Protein AF-0000000079770041 (afdb_homodimer)

InterPro domains:
  IPR002068 Alpha crystallin/Hsp20 domain [PF00011] (37-115)
  IPR002068 Alpha crystallin/Hsp20 domain [PS01031] (20-118)
  IPR008978 HSP20-like chaperone [G3DSA:2.60.40.790] (1-118)
  IPR008978 HSP20-like chaperone [SSF49764] (33-115)

Structure (mmCIF, N/CA/C/O backbone):
data_AF-0000000079770041-model_v1
#
loop_
_entity.id
_entity.type
_entity.pdbx_description
1 polymer 'SHSP domain-containing protein'
#
loop_
_atom_site.group_PDB
_atom_site.id
_atom_site.type_symbol
_atom_site.label_atom_id
_atom_site.label_alt_id
_atom_site.label_comp_id
_atom_site.label_asym_id
_atom_site.label_entity_id
_atom_site.label_seq_id
_atom_site.pdbx_PDB_ins_code
_atom_site.Cartn_x
_atom_site.Cartn_y
_atom_site.Cartn_z
_atom_site.occupancy
_atom_site.B_iso_or_equiv
_atom_site.auth_seq_id
_atom_site.auth_comp_id
_atom_site.auth_asym_id
_atom_site.auth_atom_id
_atom_site.pdbx_PDB_model_num
ATOM 1 N N . MET A 1 1 ? 52.125 32.688 11.477 1 32.31 1 MET A N 1
ATOM 2 C CA . MET A 1 1 ? 50.75 32.781 11 1 32.31 1 MET A CA 1
ATOM 3 C C . MET A 1 1 ? 49.875 31.734 11.641 1 32.31 1 MET A C 1
ATOM 5 O O . MET A 1 1 ? 50.188 30.531 11.586 1 32.31 1 MET A O 1
ATOM 9 N N . SER A 1 2 ? 49.156 32.031 12.766 1 38.75 2 SER A N 1
ATOM 10 C CA . SER A 1 2 ? 48.469 31.219 13.766 1 38.75 2 SER A CA 1
ATOM 11 C C . SER A 1 2 ? 47.281 30.484 13.156 1 38.75 2 SER A C 1
ATOM 13 O O . SER A 1 2 ? 46.5 31.062 12.391 1 38.75 2 SER A O 1
ATOM 15 N N . PRO A 1 3 ? 47.375 29.094 13.109 1 37.59 3 PRO A N 1
ATOM 16 C CA . PRO A 1 3 ? 46.344 28.297 12.461 1 37.59 3 PRO A CA 1
ATOM 17 C C . PRO A 1 3 ? 44.938 28.625 12.961 1 37.59 3 PRO A C 1
ATOM 19 O O . PRO A 1 3 ? 44.75 28.953 14.133 1 37.59 3 PRO A O 1
ATOM 22 N N . GLU A 1 4 ? 44.125 29.328 12.156 1 33.38 4 GLU A N 1
ATOM 23 C CA . GLU A 1 4 ? 42.75 29.688 12.461 1 33.38 4 GLU A CA 1
ATOM 24 C C . GLU A 1 4 ? 41.969 28.469 12.992 1 33.38 4 GLU A C 1
ATOM 26 O O . GLU A 1 4 ? 42.094 27.375 12.445 1 33.38 4 GLU A O 1
ATOM 31 N N . LYS A 1 5 ? 41.812 28.5 14.266 1 33.5 5 LYS A N 1
ATOM 32 C CA . LYS A 1 5 ? 41.062 27.547 15.062 1 33.5 5 LYS A CA 1
ATOM 33 C C . LYS A 1 5 ? 39.719 27.203 14.391 1 33.5 5 LYS A C 1
ATOM 35 O O . LYS A 1 5 ? 38.906 28.094 14.133 1 33.5 5 LYS A O 1
ATOM 40 N N . GLY A 1 6 ? 39.625 26.141 13.609 1 33.59 6 GLY A N 1
ATOM 41 C CA . GLY A 1 6 ? 38.438 25.641 12.984 1 33.59 6 GLY A CA 1
ATOM 42 C C . GLY A 1 6 ? 37.219 25.625 13.914 1 33.59 6 GLY A C 1
ATOM 43 O O . GLY A 1 6 ? 37.344 25.266 15.086 1 33.59 6 GLY A O 1
ATOM 44 N N . LEU A 1 7 ? 36.312 26.5 13.797 1 30.62 7 LEU A N 1
ATOM 45 C CA . LEU A 1 7 ? 35.094 26.625 14.602 1 30.62 7 LEU A CA 1
ATOM 46 C C . LEU A 1 7 ? 34.406 25.281 14.734 1 30.62 7 LEU A C 1
ATOM 48 O O . LEU A 1 7 ? 33.969 24.703 13.734 1 30.62 7 LEU A O 1
ATOM 52 N N . ALA A 1 8 ? 34.656 24.531 15.82 1 32.5 8 ALA A N 1
ATOM 53 C CA . ALA A 1 8 ? 33.938 23.312 16.188 1 32.5 8 ALA A CA 1
ATOM 54 C C . ALA A 1 8 ? 32.438 23.562 16.25 1 32.5 8 ALA A C 1
ATOM 56 O O . ALA A 1 8 ? 31.969 24.453 16.953 1 32.5 8 ALA A O 1
ATOM 57 N N . ILE A 1 9 ? 31.719 23.453 15.125 1 31.66 9 ILE A N 1
ATOM 58 C CA . ILE A 1 9 ? 30.25 23.5 15.172 1 31.66 9 ILE A CA 1
ATOM 59 C C . ILE A 1 9 ? 29.75 22.656 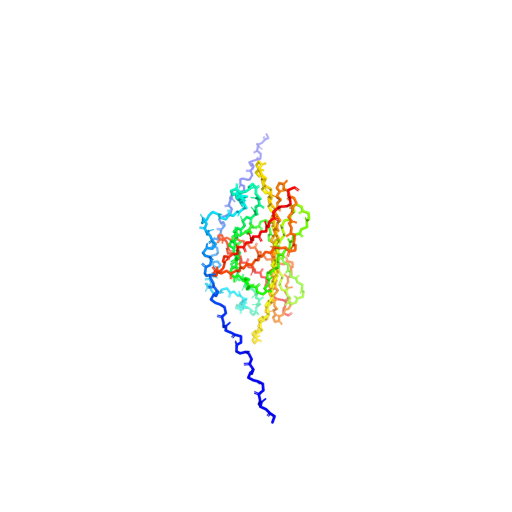16.344 1 31.66 9 ILE A C 1
ATOM 61 O O . ILE A 1 9 ? 30.109 21.5 16.484 1 31.66 9 ILE A O 1
ATOM 65 N N . GLN A 1 10 ? 29.594 23.188 17.438 1 34.31 10 GLN A N 1
ATOM 66 C CA . GLN A 1 10 ? 28.984 22.516 18.594 1 34.31 10 GLN A CA 1
ATOM 67 C C . GLN A 1 10 ? 27.672 21.844 18.219 1 34.31 10 GLN A C 1
ATOM 69 O O . GLN A 1 10 ? 26.875 22.406 17.469 1 34.31 10 GLN A O 1
ATOM 74 N N . PRO A 1 11 ? 27.547 20.594 18.312 1 30.83 11 PRO A N 1
ATOM 75 C CA . PRO A 1 11 ? 26.312 19.859 18.016 1 30.83 11 PRO A CA 1
ATOM 76 C C . PRO A 1 11 ? 25.094 20.453 18.703 1 30.83 11 PRO A C 1
ATOM 78 O O . PRO A 1 11 ? 25.125 20.703 19.922 1 30.83 11 PRO A O 1
ATOM 81 N N . SER A 1 12 ? 24.422 21.453 18.141 1 34.06 12 SER A N 1
ATOM 82 C CA . SER A 1 12 ? 23.219 22.031 18.734 1 34.06 12 SER A CA 1
ATOM 83 C C . SER A 1 12 ? 22.328 20.953 19.344 1 34.06 12 SER A C 1
ATOM 85 O O . SER A 1 12 ? 22.234 19.844 18.812 1 34.06 12 SER A O 1
ATOM 87 N N . GLU A 1 13 ? 22.125 21.016 20.609 1 31.55 13 GLU A N 1
ATOM 88 C CA . GLU A 1 13 ? 21.188 20.234 21.422 1 31.55 13 GLU A CA 1
ATOM 89 C C . GLU A 1 13 ? 19.844 20.078 20.703 1 31.55 13 GLU A C 1
ATOM 91 O O . GLU A 1 13 ? 19.156 21.062 20.438 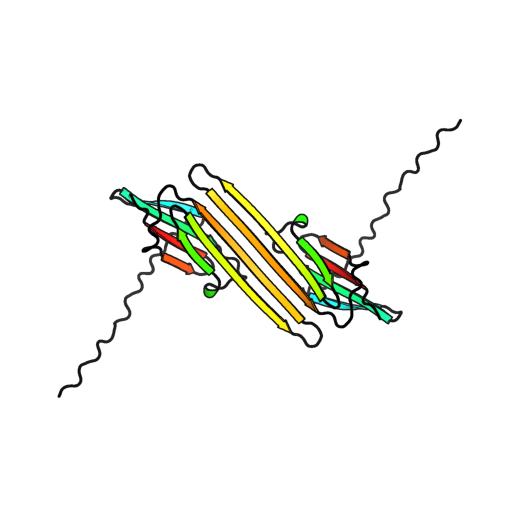1 31.55 13 GLU A O 1
ATOM 96 N N . VAL A 1 14 ? 19.75 19.25 19.734 1 33.16 14 VAL A N 1
ATOM 97 C CA . VAL A 1 14 ? 18.516 18.797 19.094 1 33.16 14 VAL A CA 1
ATOM 98 C C . VAL A 1 14 ? 17.391 18.766 20.125 1 33.16 14 VAL A C 1
ATOM 100 O O . VAL A 1 14 ? 17.391 17.938 21.047 1 33.16 14 VAL A O 1
ATOM 103 N N . GLN A 1 15 ? 16.859 19.828 20.75 1 31.17 15 GLN A N 1
ATOM 104 C CA . GLN A 1 15 ? 15.633 19.891 21.547 1 31.17 15 GLN A CA 1
ATOM 105 C C . GLN A 1 15 ? 14.617 18.859 21.078 1 31.17 15 GLN A C 1
ATOM 107 O O . GLN A 1 15 ? 14.266 18.812 19.891 1 31.17 15 GLN A O 1
ATOM 112 N N . GLU A 1 16 ? 14.57 17.766 21.641 1 31.42 16 GLU A N 1
ATOM 113 C CA . GLU A 1 16 ? 13.625 16.656 21.594 1 31.42 16 GLU A CA 1
ATOM 114 C C . GLU A 1 16 ? 12.188 17.156 21.562 1 31.42 16 GLU A C 1
ATOM 116 O O . GLU A 1 16 ? 11.602 17.438 22.609 1 31.42 16 GLU A O 1
ATOM 121 N N . ARG A 1 17 ? 11.891 18.297 20.891 1 33.94 17 ARG A N 1
ATOM 122 C CA . ARG A 1 17 ? 10.484 18.688 20.828 1 33.94 17 ARG A CA 1
ATOM 123 C C . ARG A 1 17 ? 9.594 17.469 20.641 1 33.94 17 ARG A C 1
ATOM 125 O O . ARG A 1 17 ? 9.75 16.719 19.672 1 33.94 17 ARG A O 1
ATOM 132 N N . GLN A 1 18 ? 9.211 16.781 21.656 1 31.5 18 GLN A N 1
ATOM 133 C CA . GLN A 1 18 ? 8.172 15.773 21.797 1 31.5 18 GLN A CA 1
ATOM 134 C C . GLN A 1 18 ? 6.918 16.156 21 1 31.5 18 GLN A C 1
ATOM 136 O O . GLN A 1 18 ? 6.227 17.109 21.359 1 31.5 18 GLN A O 1
ATOM 141 N N . LEU A 1 19 ? 7.031 16.469 19.703 1 37.25 19 LEU A N 1
ATOM 142 C CA . LEU A 1 19 ? 5.816 16.625 18.906 1 37.25 19 LEU A CA 1
ATOM 143 C C . LEU A 1 19 ? 4.684 15.773 19.453 1 37.25 19 LEU A C 1
ATOM 145 O O . LEU A 1 19 ? 4.891 14.609 19.812 1 37.25 19 LEU A O 1
ATOM 149 N N . ALA A 1 20 ? 3.789 16.344 20.219 1 32.56 20 ALA A N 1
ATOM 150 C CA . ALA A 1 20 ? 2.635 15.766 20.906 1 32.56 20 ALA A CA 1
ATOM 151 C C . ALA A 1 20 ? 1.959 14.711 20.031 1 32.56 20 ALA A C 1
ATOM 153 O O . ALA A 1 20 ? 1.478 15.016 18.938 1 32.56 20 ALA A O 1
ATOM 154 N N . VAL A 1 21 ? 2.41 13.57 19.906 1 36.84 21 VAL A N 1
ATOM 155 C CA . VAL A 1 21 ? 1.751 12.375 19.391 1 36.84 21 VAL A CA 1
ATOM 156 C C . VAL A 1 21 ? 0.371 12.227 20.016 1 36.84 21 VAL A C 1
ATOM 158 O O . VAL A 1 21 ? 0.259 11.977 21.219 1 36.84 21 VAL A O 1
ATOM 161 N N . LYS A 1 22 ? -0.533 13.133 19.922 1 43.84 22 LYS A N 1
ATOM 162 C CA . LYS A 1 22 ? -1.816 12.914 20.594 1 43.84 22 LYS A CA 1
ATOM 163 C C . LYS A 1 22 ? -2.412 11.562 20.203 1 43.84 22 LYS A C 1
ATOM 165 O O . LYS A 1 22 ? -3.457 11.164 20.719 1 43.84 22 LYS A O 1
ATOM 170 N N . ASN A 1 23 ? -1.803 10.586 19.828 1 44.06 23 ASN A N 1
ATOM 171 C CA . ASN A 1 23 ? -2.199 9.219 19.516 1 44.06 23 ASN A CA 1
ATOM 172 C C . ASN A 1 23 ? -3.154 9.172 18.312 1 44.06 23 ASN A C 1
ATOM 174 O O . ASN A 1 23 ? -3.598 8.094 17.922 1 44.06 23 ASN A O 1
ATOM 178 N N . LYS A 1 24 ? -4.137 10.266 18.094 1 54.22 24 LYS A N 1
ATOM 179 C CA . LYS A 1 24 ? -5.176 10.086 17.078 1 54.22 24 LYS A CA 1
ATOM 180 C C . LYS A 1 24 ? -4.652 10.438 15.688 1 54.22 24 LYS A C 1
ATOM 182 O O . LYS A 1 24 ? -4.301 11.586 15.422 1 54.22 24 LYS A O 1
ATOM 187 N N . GLU A 1 25 ? -4.305 9.438 14.867 1 72.38 25 GLU A N 1
ATOM 188 C CA . GLU A 1 25 ? -3.971 9.711 13.469 1 72.38 25 GLU A CA 1
ATOM 189 C C . GLU A 1 25 ? -4.918 10.75 12.875 1 72.38 25 GLU A C 1
ATOM 191 O O . GLU A 1 25 ? -6.113 10.758 13.18 1 72.38 25 GLU A O 1
ATOM 196 N N . GLY A 1 26 ? -4.316 11.797 12.344 1 82 26 GLY A N 1
ATOM 197 C CA . GLY A 1 26 ? -5.168 12.766 11.664 1 82 26 GLY A CA 1
ATOM 198 C C . GLY A 1 26 ? -4.59 14.164 11.656 1 82 26 GLY A C 1
ATOM 199 O O . GLY A 1 26 ? -3.455 14.375 12.094 1 82 26 GLY A O 1
ATOM 200 N N . LEU A 1 27 ? -5.27 15.148 11.055 1 88.81 27 LEU A N 1
ATOM 201 C CA . LEU A 1 27 ? -4.891 16.547 10.883 1 88.81 27 LEU A CA 1
ATOM 202 C C . LEU A 1 27 ? -5.508 17.406 11.984 1 88.81 27 LEU A C 1
ATOM 204 O O . LEU A 1 27 ? -6.711 17.328 12.234 1 88.81 27 LEU A O 1
ATOM 208 N N . GLU A 1 28 ? -4.66 18.141 12.633 1 89.75 28 GLU A N 1
ATOM 209 C CA . GLU A 1 28 ? -5.113 19.078 13.648 1 89.75 28 GLU A CA 1
ATOM 210 C C . GLU A 1 28 ? -4.629 20.5 13.344 1 89.75 28 GLU A C 1
ATOM 212 O O . GLU A 1 28 ? -3.502 20.688 12.875 1 89.75 28 GLU A O 1
ATOM 217 N N . ILE A 1 29 ? -5.551 21.375 13.609 1 91.12 29 ILE A N 1
ATOM 218 C CA . ILE A 1 29 ? -5.145 22.781 13.523 1 91.12 29 ILE A CA 1
ATOM 219 C C . ILE A 1 29 ? -4.836 23.312 14.922 1 91.12 29 ILE A C 1
ATOM 221 O O . ILE A 1 29 ? -5.703 23.312 15.797 1 91.12 29 ILE A O 1
ATOM 225 N N . VAL A 1 30 ? -3.627 23.75 15.094 1 93.62 30 VAL A N 1
ATOM 226 C CA . VAL A 1 30 ? -3.191 24.266 16.391 1 93.62 30 VAL A CA 1
ATOM 227 C C . VAL A 1 30 ? -3.096 25.781 16.344 1 93.62 30 VAL A C 1
ATOM 229 O O . VAL A 1 30 ? -2.441 26.344 15.453 1 93.62 30 VAL A O 1
ATOM 232 N N . THR A 1 31 ? -3.746 26.438 17.219 1 93.19 31 THR A N 1
ATOM 233 C CA . THR A 1 31 ? -3.719 27.891 17.297 1 93.19 31 THR A CA 1
ATOM 234 C C . THR A 1 31 ? -2.844 28.344 18.453 1 93.19 31 THR A C 1
ATOM 236 O O . THR A 1 31 ? -3.033 27.922 19.594 1 93.19 31 THR A O 1
ATOM 239 N N . ALA A 1 32 ? -1.92 29.25 18.141 1 93.06 32 ALA A N 1
ATOM 240 C CA . ALA A 1 32 ? -1.032 29.797 19.156 1 93.06 32 ALA A CA 1
ATOM 241 C C . ALA A 1 32 ? -1.694 30.953 19.906 1 93.06 32 ALA A C 1
ATOM 243 O O . ALA A 1 32 ? -2.766 31.406 19.516 1 93.06 32 ALA A O 1
ATOM 244 N N . GLU A 1 33 ? -1.017 31.391 20.938 1 93.19 33 GLU A N 1
ATOM 245 C CA . GLU A 1 33 ? -1.522 32.5 21.766 1 93.19 33 GLU A CA 1
ATOM 246 C C . GLU A 1 33 ? -1.657 33.781 20.953 1 93.19 33 GLU A C 1
ATOM 248 O O . GLU A 1 33 ? -2.582 34.562 21.172 1 93.19 33 GLU A O 1
ATOM 253 N N . ASP A 1 34 ? -0.771 33.938 20.031 1 93.19 34 ASP A N 1
ATOM 254 C CA . ASP A 1 34 ? -0.772 35.188 19.234 1 93.19 34 ASP A CA 1
ATOM 255 C C . ASP A 1 34 ? -1.777 35.094 18.094 1 93.19 34 ASP A C 1
ATOM 257 O O . ASP A 1 34 ? -1.856 36 17.266 1 93.19 34 ASP A O 1
ATOM 261 N N . GLY A 1 35 ? -2.508 34.031 17.969 1 91.81 35 GLY A N 1
ATOM 262 C CA . GLY A 1 35 ? -3.525 33.844 16.938 1 91.81 35 GLY A CA 1
ATOM 263 C C . GLY A 1 35 ? -3.018 33.125 15.711 1 91.81 35 GLY A C 1
ATOM 264 O O . GLY A 1 35 ? -3.799 32.781 14.82 1 91.81 35 GLY A O 1
ATOM 265 N N . SER A 1 36 ? -1.691 32.938 15.727 1 93.44 36 SER A N 1
ATOM 266 C CA . SER A 1 36 ? -1.153 32.219 14.578 1 93.44 36 SER A CA 1
ATOM 267 C C . SER A 1 36 ? -1.564 30.75 14.609 1 93.44 36 SER A C 1
ATOM 269 O O . SER A 1 36 ? -1.755 30.172 15.68 1 93.44 36 SER A O 1
ATOM 271 N N . LYS A 1 37 ? -1.818 30.203 13.305 1 94.62 37 LYS A N 1
ATOM 272 C CA . LYS A 1 37 ? -2.268 28.828 13.203 1 94.62 37 LYS A CA 1
ATOM 273 C C . LYS A 1 37 ? -1.225 27.953 12.508 1 94.62 37 LYS A C 1
ATOM 275 O O . LYS A 1 37 ? -0.499 28.438 11.633 1 94.62 37 LYS A O 1
ATOM 280 N N . LYS A 1 38 ? -1.127 26.719 12.953 1 95.56 38 LYS A N 1
ATOM 281 C CA . LYS A 1 38 ? -0.291 25.734 12.273 1 95.56 38 LYS A CA 1
ATOM 282 C C . LYS A 1 38 ? -1.015 24.391 12.148 1 95.56 38 LYS A C 1
ATOM 284 O O . LYS A 1 38 ? -1.946 24.109 12.906 1 95.56 38 LYS A O 1
ATOM 289 N N . ILE A 1 39 ? -0.635 23.672 11.141 1 93.44 39 ILE A N 1
ATOM 290 C CA . ILE A 1 39 ? -1.165 22.312 11.047 1 93.44 39 ILE A CA 1
ATOM 291 C C . ILE A 1 39 ? -0.249 21.344 11.797 1 93.44 39 ILE A C 1
ATOM 293 O O . ILE A 1 39 ? 0.968 21.531 11.836 1 93.44 39 ILE A O 1
ATOM 297 N N . HIS A 1 40 ? -0.868 20.422 12.414 1 93.38 40 HIS A N 1
ATOM 298 C CA . HIS A 1 40 ? -0.203 19.266 12.992 1 93.38 40 HIS A CA 1
ATOM 299 C C . HIS A 1 40 ? -0.816 17.953 12.484 1 93.38 40 HIS A C 1
ATOM 301 O O . HIS A 1 40 ? -1.942 17.609 12.844 1 93.38 40 HIS A O 1
ATOM 307 N N . LEU A 1 41 ? -0.036 17.281 11.672 1 92.75 41 LEU A N 1
ATOM 308 C CA . LEU A 1 41 ? -0.501 16.031 11.07 1 92.75 41 LEU A CA 1
ATOM 309 C C . LEU A 1 41 ? 0.3 14.844 11.594 1 92.75 41 LEU A C 1
ATOM 311 O O . LEU A 1 41 ? 1.533 14.859 11.555 1 92.75 41 LEU A O 1
ATOM 315 N N . GLU A 1 42 ? -0.403 13.914 12.109 1 92.75 42 GLU A N 1
ATOM 316 C CA . GLU A 1 42 ? 0.21 12.648 12.508 1 92.75 42 GLU A CA 1
ATOM 317 C C . GLU A 1 42 ? -0.34 11.484 11.68 1 92.75 42 GLU A C 1
ATOM 319 O O . GLU A 1 42 ? -1.557 11.328 11.562 1 92.75 42 GLU A O 1
ATOM 324 N N . LEU A 1 43 ? 0.638 10.734 11.133 1 92.69 43 LEU A N 1
ATOM 325 C CA . LEU A 1 43 ? 0.254 9.602 10.297 1 92.69 43 LEU A CA 1
ATOM 326 C C . LEU A 1 43 ? 1.165 8.406 10.555 1 92.69 43 LEU A C 1
ATOM 328 O O . LEU A 1 43 ? 2.391 8.531 10.516 1 92.69 43 LEU A O 1
ATOM 332 N N . LYS A 1 44 ? 0.546 7.328 10.859 1 92.75 44 LYS A N 1
ATOM 333 C CA . LYS A 1 44 ? 1.333 6.098 10.898 1 92.75 44 LYS A CA 1
ATOM 334 C C . LYS A 1 44 ? 1.716 5.645 9.492 1 92.75 44 LYS A C 1
ATOM 336 O O . LYS A 1 44 ? 0.86 5.551 8.609 1 92.75 44 LYS A O 1
ATOM 341 N N . VAL A 1 45 ? 2.99 5.391 9.336 1 94.06 45 VAL A N 1
ATOM 342 C CA . VAL A 1 45 ? 3.486 4.93 8.039 1 94.06 45 VAL A CA 1
ATOM 343 C C . VAL A 1 45 ? 3.613 3.41 8.047 1 94.06 45 VAL A C 1
ATOM 345 O O . VAL A 1 45 ? 4.176 2.83 8.977 1 94.06 45 VAL A O 1
ATOM 348 N N . ASP A 1 46 ? 3.025 2.869 6.984 1 92.25 46 ASP A N 1
ATOM 349 C CA . ASP A 1 46 ? 3.111 1.419 6.84 1 92.25 46 ASP A CA 1
ATOM 350 C C . ASP A 1 46 ? 4.562 0.949 6.863 1 92.25 46 ASP A C 1
ATOM 352 O O . ASP A 1 46 ? 5.434 1.576 6.254 1 92.25 46 ASP A O 1
ATOM 356 N N . PRO A 1 47 ? 4.758 -0.209 7.504 1 93.19 47 PRO A N 1
ATOM 357 C CA . PRO A 1 47 ? 6.129 -0.696 7.68 1 93.19 47 PRO A CA 1
ATOM 358 C C . PRO A 1 47 ? 6.797 -1.06 6.355 1 93.19 47 PRO A C 1
ATOM 360 O O . PRO A 1 47 ? 8.016 -1.237 6.305 1 93.19 47 PRO A O 1
ATOM 363 N N . HIS A 1 48 ? 6.043 -1.121 5.391 1 93.06 48 HIS A N 1
ATOM 364 C CA . HIS A 1 48 ? 6.629 -1.433 4.09 1 93.06 48 HIS A CA 1
ATOM 365 C C . HIS A 1 48 ? 7.461 -0.269 3.566 1 93.06 48 HIS A C 1
ATOM 367 O O . HIS A 1 48 ? 8.234 -0.43 2.621 1 93.06 48 HIS A O 1
ATOM 373 N N . PHE A 1 49 ? 7.285 0.892 4.215 1 95.81 49 PHE A N 1
ATOM 374 C CA . PHE A 1 49 ? 7.957 2.088 3.723 1 95.81 49 PHE A CA 1
ATOM 375 C C . PHE A 1 49 ? 9.008 2.57 4.719 1 95.81 49 PHE A C 1
ATOM 377 O O . PHE A 1 49 ? 8.734 2.65 5.918 1 95.81 49 PHE A O 1
ATOM 384 N N . ALA A 1 50 ? 10.188 2.865 4.184 1 95 50 ALA A N 1
ATOM 385 C CA . ALA A 1 50 ? 11.211 3.572 4.953 1 95 50 ALA A CA 1
ATOM 386 C C . ALA A 1 50 ? 11.023 5.082 4.848 1 95 50 ALA A C 1
ATOM 388 O O . ALA A 1 50 ? 10.344 5.57 3.943 1 95 50 ALA A O 1
ATOM 389 N N . PRO A 1 51 ? 11.617 5.789 5.738 1 94.62 51 PRO A N 1
ATOM 390 C CA . PRO A 1 51 ? 11.477 7.246 5.664 1 94.62 51 PRO A CA 1
ATOM 391 C C . PRO A 1 51 ? 11.914 7.812 4.312 1 94.62 51 PRO A C 1
ATOM 393 O O . PRO A 1 51 ? 11.281 8.734 3.795 1 94.62 51 PRO A O 1
ATOM 396 N N . LYS A 1 52 ? 12.93 7.234 3.701 1 95.19 52 LYS A N 1
ATOM 397 C CA . LYS A 1 52 ? 13.438 7.715 2.418 1 95.19 52 LYS A CA 1
ATOM 398 C C . LYS A 1 52 ? 12.414 7.496 1.308 1 95.19 52 LYS A C 1
ATOM 400 O O . LYS A 1 52 ? 12.516 8.102 0.238 1 95.19 52 LYS A O 1
ATOM 405 N N . ASP A 1 53 ? 11.43 6.668 1.561 1 97.25 53 ASP A N 1
ATOM 406 C CA . ASP A 1 53 ? 10.445 6.312 0.547 1 97.25 53 ASP A CA 1
ATOM 407 C C . ASP A 1 53 ? 9.273 7.297 0.551 1 97.25 53 ASP A C 1
ATOM 409 O O . ASP A 1 53 ? 8.383 7.219 -0.3 1 97.25 53 ASP A O 1
ATOM 413 N N . VAL A 1 54 ? 9.281 8.219 1.521 1 97.75 54 VAL A N 1
ATOM 414 C CA . VAL A 1 54 ? 8.094 9.047 1.744 1 97.75 54 VAL A CA 1
ATOM 415 C C . VAL A 1 54 ? 8.422 10.508 1.456 1 97.75 54 VAL A C 1
ATOM 417 O O . VAL A 1 54 ? 9.422 11.031 1.939 1 97.75 54 VAL A O 1
ATOM 420 N N . LYS A 1 55 ? 7.555 11.102 0.69 1 97 55 LYS A N 1
ATOM 421 C CA . LYS A 1 55 ? 7.656 12.523 0.376 1 97 55 LYS A CA 1
ATOM 422 C C . LYS A 1 55 ? 6.426 13.289 0.865 1 97 55 LYS A C 1
ATOM 424 O O . LYS A 1 55 ? 5.297 12.805 0.732 1 97 55 LYS A O 1
ATOM 429 N N . VAL A 1 56 ? 6.691 14.477 1.398 1 96.88 56 VAL A N 1
ATOM 430 C CA . VAL A 1 56 ? 5.617 15.344 1.865 1 96.88 56 VAL A CA 1
ATOM 431 C C . VAL A 1 56 ? 5.75 16.719 1.226 1 96.88 56 VAL A C 1
ATOM 433 O O . VAL A 1 56 ? 6.852 17.266 1.141 1 96.88 56 VAL A O 1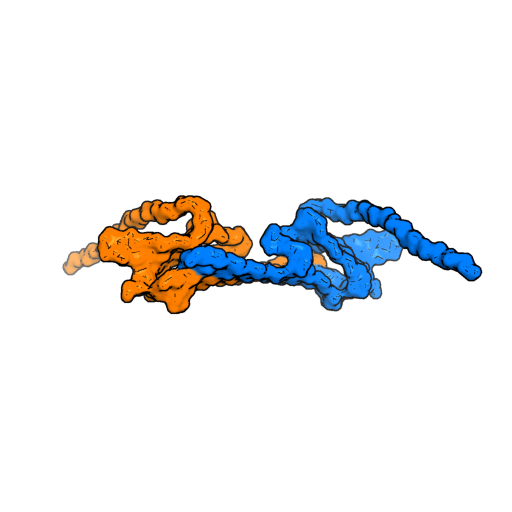
ATOM 436 N N . TRP A 1 57 ? 4.66 17.281 0.734 1 96 57 TRP A N 1
ATOM 437 C CA . TRP A 1 57 ? 4.68 18.641 0.226 1 96 57 TRP 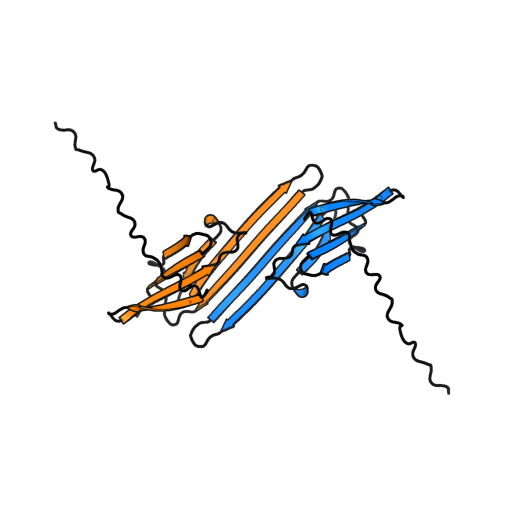A CA 1
ATOM 438 C C . TRP A 1 57 ? 3.322 19.312 0.413 1 96 57 TRP A C 1
ATOM 440 O O . TRP A 1 57 ? 2.334 18.656 0.734 1 96 57 TRP A O 1
ATOM 450 N N . ALA A 1 58 ? 3.371 20.578 0.363 1 95.56 58 ALA A N 1
ATOM 451 C CA . ALA A 1 58 ? 2.143 21.359 0.497 1 95.56 58 ALA A CA 1
ATOM 452 C C . ALA A 1 58 ? 1.959 22.297 -0.69 1 95.56 58 ALA A C 1
ATOM 454 O O . ALA A 1 58 ? 2.928 22.875 -1.188 1 95.56 58 ALA A O 1
ATOM 455 N N . LYS A 1 59 ? 0.763 22.359 -1.167 1 94.31 59 LYS A N 1
ATOM 456 C CA . LYS A 1 59 ? 0.352 23.297 -2.215 1 94.31 59 LYS A CA 1
ATOM 457 C C . LYS A 1 59 ? -1.019 23.891 -1.91 1 94.31 59 LYS A C 1
ATOM 459 O O . LYS A 1 59 ? -2.018 23.172 -1.857 1 94.31 59 LYS A O 1
ATOM 464 N N . GLY A 1 60 ? -0.984 25.203 -1.833 1 94.44 60 GLY A N 1
ATOM 465 C CA . GLY A 1 60 ? -2.227 25.844 -1.417 1 94.44 60 GLY A CA 1
ATOM 466 C C . GLY A 1 60 ? -2.689 25.391 -0.042 1 94.44 60 GLY A C 1
ATOM 467 O O . GLY A 1 60 ? -1.937 25.484 0.931 1 94.44 60 GLY A O 1
ATOM 468 N N . ASN A 1 61 ? -3.955 24.969 0.028 1 93.81 61 ASN A N 1
ATOM 469 C CA . ASN A 1 61 ? -4.504 24.531 1.307 1 93.81 61 ASN A CA 1
ATOM 470 C C . ASN A 1 61 ? -4.492 23 1.431 1 93.81 61 ASN A C 1
ATOM 472 O O . ASN A 1 61 ? -5.383 22.422 2.051 1 93.81 61 ASN A O 1
ATOM 476 N N . LYS A 1 62 ? -3.508 22.422 0.742 1 94.06 62 LYS A N 1
ATOM 477 C CA . LYS A 1 62 ? -3.443 20.969 0.766 1 94.06 62 LYS A CA 1
ATOM 478 C C . LYS A 1 62 ? -2.053 20.484 1.169 1 94.06 62 LYS A C 1
ATOM 480 O O . LYS A 1 62 ? -1.046 21.047 0.747 1 94.06 62 LYS A O 1
ATOM 485 N N . VAL A 1 63 ? -2.055 19.438 1.977 1 95.19 63 VAL A N 1
ATOM 486 C CA . VAL A 1 63 ? -0.832 18.719 2.303 1 95.19 63 VAL A CA 1
ATOM 487 C C . VAL A 1 63 ? -0.864 17.328 1.656 1 95.19 63 VAL A C 1
ATOM 489 O O . VAL A 1 63 ? -1.854 16.609 1.775 1 95.19 63 VAL A O 1
ATOM 492 N N . TYR A 1 64 ? 0.211 16.984 1.019 1 95.94 64 TYR A N 1
ATOM 493 C CA . TYR A 1 64 ? 0.299 15.719 0.313 1 95.94 64 TYR A CA 1
ATOM 494 C C . TYR A 1 64 ? 1.369 14.828 0.93 1 95.94 64 TYR A C 1
ATOM 496 O O . TYR A 1 64 ? 2.451 15.297 1.286 1 95.94 64 TYR A O 1
ATOM 504 N N . VAL A 1 65 ? 0.999 13.57 1.041 1 96.56 65 VAL A N 1
ATOM 505 C CA . VAL A 1 65 ? 1.952 12.547 1.469 1 96.56 65 VAL A CA 1
ATOM 506 C C . VAL A 1 65 ? 1.991 11.414 0.447 1 96.56 65 VAL A C 1
ATOM 508 O O . VAL A 1 65 ? 0.953 10.852 0.102 1 96.56 65 VAL A O 1
ATOM 511 N N . HIS A 1 66 ? 3.158 11.148 -0.063 1 97.81 66 HIS A N 1
ATOM 512 C CA . HIS A 1 66 ? 3.328 10.125 -1.09 1 97.81 66 HIS A CA 1
ATOM 513 C C . HIS A 1 66 ? 4.445 9.148 -0.72 1 97.81 66 HIS A C 1
ATOM 515 O O . HIS A 1 66 ? 5.551 9.57 -0.382 1 97.81 66 HIS A O 1
ATOM 521 N N . GLY A 1 67 ? 4.141 7.84 -0.715 1 98.06 67 GLY A N 1
ATOM 522 C CA . GLY A 1 67 ? 5.133 6.805 -0.473 1 98.06 67 GLY A CA 1
ATOM 523 C C . GLY A 1 67 ? 5.266 5.824 -1.622 1 98.06 67 GLY A C 1
ATOM 524 O O . GLY A 1 67 ? 4.262 5.383 -2.188 1 98.06 67 GLY A O 1
ATOM 525 N N . VAL A 1 68 ? 6.516 5.52 -1.988 1 97.69 68 VAL A N 1
ATOM 526 C CA . VAL A 1 68 ? 6.797 4.547 -3.039 1 97.69 68 VAL A CA 1
ATOM 527 C C . VAL A 1 68 ? 7.953 3.646 -2.617 1 97.69 68 VAL A C 1
ATOM 529 O O . VAL A 1 68 ? 8.977 4.129 -2.119 1 97.69 68 VAL A O 1
ATOM 532 N N . THR A 1 69 ? 7.715 2.311 -2.789 1 96.69 69 THR A N 1
ATOM 533 C CA . THR A 1 69 ? 8.812 1.38 -2.537 1 96.69 69 THR A CA 1
ATOM 534 C C . THR A 1 69 ? 8.789 0.235 -3.547 1 96.69 69 THR A C 1
ATOM 536 O O . THR A 1 69 ? 7.777 -0.002 -4.203 1 96.69 69 THR A O 1
ATOM 539 N N . GLY A 1 70 ? 9.945 -0.366 -3.768 1 95 70 GLY A N 1
ATOM 540 C CA . GLY A 1 70 ? 10.109 -1.512 -4.648 1 95 70 GLY A CA 1
ATOM 541 C C . GLY A 1 70 ? 11.172 -2.486 -4.168 1 95 70 GLY A C 1
ATOM 542 O O . GLY A 1 70 ? 12.164 -2.084 -3.557 1 95 70 GLY A O 1
ATOM 543 N N . LYS A 1 71 ? 10.836 -3.75 -4.371 1 90.69 71 LYS A N 1
ATOM 544 C CA . LYS A 1 71 ? 11.797 -4.793 -4.012 1 90.69 71 LYS A CA 1
ATOM 545 C C . LYS A 1 71 ? 11.828 -5.895 -5.066 1 90.69 71 LYS A C 1
ATOM 547 O O . LYS A 1 71 ? 10.805 -6.188 -5.699 1 90.69 71 LYS A O 1
ATOM 552 N N . GLU A 1 72 ? 12.945 -6.371 -5.32 1 89.75 72 GLU A N 1
ATOM 553 C CA . GLU A 1 72 ? 13.117 -7.539 -6.176 1 89.75 72 GLU A CA 1
ATOM 554 C C . GLU A 1 72 ? 13.867 -8.656 -5.445 1 89.75 72 GLU A C 1
ATOM 556 O O . GLU A 1 72 ? 14.859 -8.398 -4.762 1 89.75 72 GLU A O 1
ATOM 561 N N . GLU A 1 73 ? 13.156 -9.773 -5.438 1 82.25 73 GLU A N 1
ATOM 562 C CA . GLU A 1 73 ? 13.82 -10.938 -4.852 1 82.25 73 GLU A CA 1
ATOM 563 C C . GLU A 1 73 ? 14 -12.047 -5.883 1 82.25 73 GLU A C 1
ATOM 565 O O . GLU A 1 73 ? 13.062 -12.375 -6.613 1 82.25 73 GLU A O 1
ATOM 570 N N . LYS A 1 74 ? 15.258 -12.492 -6.031 1 77.69 74 LYS A N 1
ATOM 571 C CA . LYS A 1 74 ? 15.562 -13.578 -6.961 1 77.69 74 LYS A CA 1
ATOM 572 C C . LYS A 1 74 ? 16.094 -14.805 -6.219 1 77.69 74 LYS A C 1
ATOM 574 O O . LYS A 1 74 ? 16.984 -14.68 -5.367 1 77.69 74 LYS A O 1
ATOM 579 N N . THR A 1 75 ? 15.172 -15.789 -6.223 1 68.69 75 THR A N 1
ATOM 580 C CA . THR A 1 75 ? 15.711 -17.062 -5.762 1 68.69 75 THR A CA 1
ATOM 581 C C . THR A 1 75 ? 16.078 -17.953 -6.941 1 68.69 75 THR A C 1
ATOM 583 O O . THR A 1 75 ? 15.875 -17.578 -8.102 1 68.69 75 THR A O 1
ATOM 586 N N . GLU A 1 76 ? 16.812 -19.047 -6.727 1 63.62 76 GLU A N 1
ATOM 587 C CA . GLU A 1 76 ? 17.25 -19.969 -7.77 1 63.62 76 GLU A CA 1
ATOM 588 C C . GLU A 1 76 ? 16.094 -20.344 -8.703 1 63.62 76 GLU A C 1
ATOM 590 O O . GLU A 1 76 ? 16.297 -20.469 -9.914 1 63.62 76 GLU A O 1
ATOM 595 N N . ASN A 1 77 ? 14.836 -20.5 -8.141 1 61.66 77 ASN A N 1
ATOM 596 C CA . ASN A 1 77 ? 13.766 -21.047 -8.977 1 61.66 77 ASN A CA 1
ATOM 597 C C . ASN A 1 77 ? 12.617 -20.047 -9.125 1 61.66 77 ASN A C 1
ATOM 599 O O . ASN A 1 77 ? 11.617 -20.359 -9.781 1 61.66 77 ASN A O 1
ATOM 603 N N . ALA A 1 78 ? 12.82 -18.938 -8.375 1 69.12 78 ALA A N 1
ATOM 604 C CA . ALA A 1 78 ? 11.688 -18.031 -8.453 1 69.12 78 ALA A CA 1
ATOM 605 C C . ALA A 1 78 ? 12.125 -16.578 -8.242 1 69.12 78 ALA A C 1
ATOM 607 O O . ALA A 1 78 ? 13.133 -16.328 -7.586 1 69.12 78 ALA A O 1
ATOM 608 N N . SER A 1 79 ? 11.672 -15.805 -9.117 1 81.19 79 SER A N 1
ATOM 609 C CA . SER A 1 79 ? 11.883 -14.375 -8.875 1 81.19 79 SER A CA 1
ATOM 610 C C . SER A 1 79 ? 10.562 -13.648 -8.68 1 81.19 79 SER A C 1
ATOM 612 O O . SER A 1 79 ? 9.531 -14.062 -9.227 1 81.19 79 SER A O 1
ATOM 614 N N . HIS A 1 80 ? 10.617 -12.82 -7.688 1 88.31 80 HIS A N 1
ATOM 615 C CA . HIS A 1 80 ? 9.422 -12 -7.582 1 88.31 80 HIS A CA 1
ATOM 616 C C . HIS A 1 80 ? 9.773 -10.531 -7.332 1 88.31 80 HIS A C 1
ATOM 618 O O . HIS A 1 80 ? 10.859 -10.227 -6.844 1 88.31 80 HIS A O 1
ATOM 624 N N . SER A 1 81 ? 9.039 -9.719 -7.867 1 92.56 81 SER A N 1
ATOM 625 C CA . SER A 1 81 ? 9.133 -8.281 -7.668 1 92.56 81 SER A CA 1
ATOM 626 C C . SER A 1 81 ? 7.875 -7.727 -7.016 1 92.56 81 SER A C 1
ATOM 628 O O . SER A 1 81 ? 6.789 -8.289 -7.176 1 92.56 81 SER A O 1
ATOM 630 N N . GLU A 1 82 ? 8.148 -6.68 -6.168 1 94 82 GLU A N 1
ATOM 631 C CA . GLU A 1 82 ? 7.039 -6.02 -5.484 1 94 82 GLU A CA 1
ATOM 632 C C . GLU A 1 82 ? 7.168 -4.5 -5.566 1 94 82 GLU A C 1
ATOM 634 O O . GLU A 1 82 ? 8.273 -3.961 -5.496 1 94 82 GLU A O 1
ATOM 639 N N . HIS A 1 83 ? 6.109 -3.877 -5.805 1 96.56 83 HIS A N 1
ATOM 640 C CA . HIS A 1 83 ? 5.988 -2.424 -5.777 1 96.56 83 HIS A CA 1
ATOM 641 C C . HIS A 1 83 ? 4.785 -1.985 -4.949 1 96.56 83 HIS A C 1
ATOM 643 O O . HIS A 1 83 ? 3.717 -2.598 -5.027 1 96.56 83 HIS A O 1
ATOM 649 N N . ARG A 1 84 ? 4.996 -1.002 -4.078 1 97.12 84 ARG A N 1
ATOM 650 C CA . ARG A 1 84 ? 3.92 -0.431 -3.277 1 97.12 84 ARG A CA 1
ATOM 651 C C . ARG A 1 84 ? 3.92 1.092 -3.365 1 97.12 84 ARG A C 1
ATOM 653 O O . ARG A 1 84 ? 4.98 1.717 -3.418 1 97.12 84 ARG A O 1
ATOM 660 N N . GLU A 1 85 ? 2.799 1.577 -3.391 1 97.69 85 GLU A N 1
ATOM 661 C CA . GLU A 1 85 ? 2.637 3.027 -3.451 1 97.69 85 GLU A CA 1
ATOM 662 C C . GLU A 1 85 ? 1.417 3.479 -2.652 1 97.69 85 GLU A C 1
ATOM 664 O O . GLU A 1 85 ? 0.392 2.795 -2.633 1 97.69 85 GLU A O 1
ATOM 669 N N . PHE A 1 86 ? 1.569 4.594 -1.994 1 97.12 86 PHE A N 1
ATOM 670 C CA . PHE A 1 86 ? 0.389 5.211 -1.398 1 97.12 86 PHE A CA 1
ATOM 671 C C . PHE A 1 86 ? 0.414 6.723 -1.589 1 97.12 86 PHE A C 1
ATOM 673 O O . PHE A 1 86 ? 1.472 7.305 -1.84 1 97.12 86 PHE A O 1
ATOM 680 N N . TYR A 1 87 ? -0.763 7.332 -1.501 1 96.44 87 TYR A N 1
ATOM 681 C CA . TYR A 1 87 ? -0.974 8.773 -1.601 1 96.44 87 TYR A CA 1
ATOM 682 C C . TYR A 1 87 ? -2.07 9.227 -0.646 1 96.44 87 TYR A C 1
ATOM 684 O O . TYR A 1 87 ? -3.117 8.586 -0.541 1 96.44 87 TYR A O 1
ATOM 692 N N . LYS A 1 88 ? -1.73 10.297 0.077 1 94.94 88 LYS A N 1
ATOM 693 C CA . LYS A 1 88 ? -2.725 10.938 0.932 1 94.94 88 LYS A CA 1
ATOM 694 C C . LYS A 1 88 ? -2.729 12.453 0.729 1 94.94 88 LYS A C 1
ATOM 696 O O . LYS A 1 88 ? -1.677 13.055 0.516 1 94.94 88 LYS A O 1
ATOM 701 N N . ALA A 1 89 ? -3.883 12.938 0.835 1 94.75 89 ALA A N 1
ATOM 702 C CA . ALA A 1 89 ? -4.039 14.391 0.774 1 94.75 89 ALA A CA 1
ATOM 703 C C . ALA A 1 89 ? -4.945 14.891 1.893 1 94.75 89 ALA A C 1
ATOM 705 O O . ALA A 1 89 ? -5.965 14.273 2.201 1 94.75 89 ALA A O 1
ATOM 706 N N . PHE A 1 90 ? -4.539 15.992 2.439 1 93.06 90 PHE A N 1
ATOM 707 C CA . PHE A 1 90 ? -5.281 16.625 3.527 1 93.06 90 PHE A CA 1
ATOM 708 C C . PHE A 1 90 ? -5.613 18.062 3.191 1 93.06 90 PHE A C 1
ATOM 710 O O . PHE A 1 90 ? -4.734 18.828 2.793 1 93.06 90 PHE A O 1
ATOM 717 N N . VAL A 1 91 ? -6.801 18.422 3.418 1 92.44 91 VAL A N 1
ATOM 718 C CA . VAL A 1 91 ? -7.227 19.797 3.146 1 92.44 91 VAL A CA 1
ATOM 719 C C . VAL A 1 91 ? -7.238 20.594 4.445 1 92.44 91 VAL A C 1
ATOM 721 O O . VAL A 1 91 ? -7.809 20.156 5.449 1 92.44 91 VAL A O 1
ATOM 724 N N . THR A 1 92 ? -6.629 21.719 4.379 1 90.5 92 THR A N 1
ATOM 725 C CA . THR A 1 92 ? -6.578 22.609 5.527 1 90.5 92 THR A CA 1
ATOM 726 C C . THR A 1 92 ? -7.484 23.812 5.309 1 90.5 92 THR A C 1
ATOM 728 O O . THR A 1 92 ? -7.844 24.141 4.172 1 90.5 92 THR A O 1
ATOM 731 N N . PRO A 1 93 ? -7.93 24.391 6.32 1 88.94 93 PRO A N 1
ATOM 732 C CA . PRO A 1 93 ? -8.859 25.516 6.195 1 88.94 93 PRO A CA 1
ATOM 733 C C . PRO A 1 93 ? -8.211 26.75 5.598 1 88.94 93 PRO A C 1
ATOM 735 O O . PRO A 1 93 ? -8.906 27.641 5.094 1 88.94 93 PRO A O 1
ATOM 738 N N . GLU A 1 94 ? -6.902 26.891 5.699 1 91.94 94 GLU A N 1
ATOM 739 C CA . GLU A 1 94 ? -6.141 28 5.152 1 91.94 94 GLU A CA 1
ATOM 740 C C . GLU A 1 94 ? -4.934 27.516 4.359 1 91.94 94 GLU A C 1
ATOM 742 O O . GLU A 1 94 ? -4.594 26.328 4.402 1 91.94 94 GLU A O 1
ATOM 747 N N . VAL A 1 95 ? -4.324 28.484 3.74 1 95.06 95 VAL A N 1
ATOM 748 C CA . VAL A 1 95 ? -3.164 28.141 2.922 1 95.06 95 VAL A CA 1
ATOM 749 C C . VAL A 1 95 ? -1.993 27.75 3.818 1 95.06 95 VAL A C 1
ATOM 751 O O . VAL A 1 95 ? -1.734 28.406 4.832 1 95.06 95 VAL A O 1
ATOM 754 N N . VAL A 1 96 ? -1.333 26.703 3.369 1 95.94 96 VAL A N 1
ATOM 755 C CA . VAL A 1 96 ? -0.181 26.203 4.113 1 95.94 96 VAL A CA 1
ATOM 756 C C . VAL A 1 96 ? 1.088 26.906 3.633 1 95.94 96 VAL A C 1
ATOM 758 O O . VAL A 1 96 ? 1.287 27.078 2.43 1 95.94 96 VAL A O 1
ATOM 761 N N . ASP A 1 97 ? 1.916 27.391 4.543 1 95.62 97 ASP A N 1
ATOM 762 C CA . ASP A 1 97 ? 3.225 27.922 4.16 1 95.62 97 ASP A CA 1
ATOM 763 C C . ASP A 1 97 ? 4.195 26.781 3.846 1 95.62 97 ASP A C 1
ATOM 765 O O . ASP A 1 97 ? 4.875 26.266 4.742 1 95.62 97 ASP A O 1
ATOM 769 N N . ALA A 1 98 ? 4.289 26.516 2.654 1 94.25 98 ALA A N 1
ATOM 770 C CA . ALA A 1 98 ? 5.07 25.375 2.209 1 94.25 98 ALA A CA 1
ATOM 771 C C . ALA A 1 98 ? 6.547 25.547 2.553 1 94.25 98 ALA A C 1
ATOM 773 O O . ALA A 1 98 ? 7.262 24.562 2.762 1 94.25 98 ALA A O 1
ATOM 774 N N . SER A 1 99 ? 7 26.812 2.613 1 94.31 99 SER A N 1
ATOM 775 C CA . SER A 1 99 ? 8.414 27.078 2.84 1 94.31 99 SER A CA 1
ATOM 776 C C . SER A 1 99 ? 8.82 26.75 4.273 1 94.31 99 SER A C 1
ATOM 778 O O . SER A 1 99 ? 10 26.578 4.566 1 94.31 99 SER A O 1
ATOM 780 N N . LYS A 1 100 ? 7.922 26.609 5.094 1 93.88 100 LYS A N 1
ATOM 781 C CA . LYS A 1 100 ? 8.219 26.359 6.504 1 93.88 100 LYS A CA 1
ATOM 782 C C . LYS A 1 100 ? 7.68 25.016 6.957 1 93.88 100 LYS A C 1
ATOM 784 O O . LYS A 1 100 ? 7.516 24.781 8.156 1 93.88 100 LYS A O 1
ATOM 789 N N . THR A 1 101 ? 7.344 24.203 6.035 1 94.5 101 THR A N 1
ATOM 790 C CA . THR A 1 101 ? 6.824 22.875 6.359 1 94.5 101 THR A CA 1
ATOM 791 C C . THR A 1 101 ? 7.945 21.953 6.844 1 94.5 101 THR A C 1
ATOM 793 O O . THR A 1 101 ? 9.008 21.891 6.219 1 94.5 101 THR A O 1
ATOM 796 N N . GLN A 1 102 ? 7.707 21.344 7.961 1 94.5 102 GLN A N 1
ATOM 797 C CA . GLN A 1 102 ? 8.633 20.359 8.516 1 94.5 102 GLN A CA 1
ATOM 798 C C . GLN A 1 102 ? 7.961 19 8.688 1 94.5 102 GLN A C 1
ATOM 800 O O . GLN A 1 102 ? 6.797 18.922 9.086 1 94.5 102 GLN A O 1
ATOM 805 N N . ALA A 1 103 ? 8.742 17.938 8.305 1 95.94 103 ALA A N 1
ATOM 806 C CA . ALA A 1 103 ? 8.211 16.594 8.453 1 95.94 103 ALA A CA 1
ATOM 807 C C . ALA A 1 103 ? 9.289 15.633 8.953 1 95.94 103 ALA A C 1
ATOM 809 O O . ALA A 1 103 ? 10.453 15.734 8.562 1 95.94 103 ALA A O 1
ATOM 810 N N . GLU A 1 104 ? 8.867 14.773 9.852 1 94.75 104 GLU A N 1
ATOM 811 C CA . GLU A 1 104 ? 9.766 13.742 10.359 1 94.75 104 GLU A CA 1
ATOM 812 C C . GLU A 1 104 ? 9.023 12.422 10.57 1 94.75 104 GLU A C 1
ATOM 814 O O . GLU A 1 104 ? 7.809 12.414 10.781 1 94.75 104 GLU A O 1
ATOM 819 N N . ILE A 1 105 ? 9.727 11.406 10.383 1 94.5 105 ILE A N 1
ATOM 820 C CA . ILE A 1 105 ? 9.188 10.086 10.711 1 94.5 105 ILE A CA 1
ATOM 821 C C . ILE A 1 105 ? 9.992 9.461 11.844 1 94.5 105 ILE A C 1
ATOM 823 O O . ILE A 1 105 ? 11.203 9.266 11.711 1 94.5 105 ILE A O 1
ATOM 827 N N . VAL A 1 106 ? 9.312 9.25 12.891 1 89.25 106 VAL A N 1
ATOM 828 C CA . VAL A 1 106 ? 9.938 8.625 14.047 1 89.25 106 VAL A CA 1
ATOM 829 C C . VAL A 1 106 ? 9.18 7.355 14.422 1 89.25 106 VAL A C 1
ATOM 831 O O . VAL A 1 106 ? 7.984 7.402 14.711 1 89.25 106 VAL A O 1
ATOM 834 N N . ASP A 1 107 ? 9.875 6.262 14.414 1 90.5 107 ASP A N 1
ATOM 835 C CA . ASP A 1 107 ? 9.281 4.98 14.773 1 90.5 107 ASP A CA 1
ATOM 836 C C . ASP A 1 107 ? 8.008 4.723 13.977 1 90.5 107 ASP A C 1
ATOM 838 O O . ASP A 1 107 ? 6.98 4.34 14.547 1 90.5 107 ASP A O 1
ATOM 842 N N . GLY A 1 108 ? 8.047 5.098 12.797 1 92.38 108 GLY A N 1
ATOM 843 C CA . GLY A 1 108 ? 6.941 4.805 11.891 1 92.38 108 GLY A CA 1
ATOM 844 C C . GLY A 1 108 ? 5.824 5.828 11.961 1 92.38 108 GLY A C 1
ATOM 845 O O . GLY A 1 108 ? 4.82 5.707 11.258 1 92.38 108 GLY A O 1
ATOM 846 N N . LEU A 1 109 ? 6.039 6.746 12.812 1 94.81 109 LEU A N 1
ATOM 847 C CA . LEU A 1 109 ? 5.051 7.812 12.93 1 94.81 109 LEU A CA 1
ATOM 848 C C . LEU A 1 109 ? 5.539 9.078 12.234 1 94.81 109 LEU A C 1
ATOM 850 O O . LEU A 1 109 ? 6.559 9.656 12.633 1 94.81 109 LEU A O 1
ATOM 854 N N . MET A 1 110 ? 4.742 9.508 11.289 1 96.31 110 MET A N 1
ATOM 855 C CA . MET A 1 110 ? 5.082 10.75 10.602 1 96.31 110 MET A CA 1
ATOM 856 C C . MET A 1 110 ? 4.371 11.938 11.242 1 96.31 110 MET A C 1
ATOM 858 O O . MET A 1 110 ? 3.164 11.891 11.477 1 96.31 110 MET A O 1
ATOM 862 N N . VAL A 1 111 ? 5.137 12.875 11.453 1 95.31 111 VAL A N 1
ATOM 863 C CA . VAL A 1 111 ? 4.582 14.133 11.945 1 95.31 111 VAL A CA 1
ATOM 864 C C . VAL A 1 111 ? 4.906 15.258 10.977 1 95.31 111 VAL A C 1
ATOM 866 O O . VAL A 1 111 ? 6.059 15.422 10.562 1 95.31 111 VAL A O 1
ATOM 869 N N . VAL A 1 112 ? 3.898 16.016 10.656 1 95.94 112 VAL A N 1
ATOM 870 C CA . VAL A 1 112 ? 4.074 17.172 9.766 1 95.94 112 VAL A CA 1
ATOM 871 C C . VAL A 1 112 ? 3.559 18.438 10.453 1 95.94 112 VAL A C 1
ATOM 873 O O . VAL A 1 112 ? 2.449 18.453 10.992 1 95.94 112 VAL A O 1
ATOM 876 N N . GLU A 1 113 ? 4.387 19.422 10.398 1 95.5 113 GLU A N 1
ATOM 877 C CA . GLU A 1 113 ? 3.984 20.734 10.906 1 95.5 113 GLU A CA 1
ATOM 878 C C . GLU A 1 113 ? 4.273 21.844 9.891 1 95.5 113 GLU A C 1
ATOM 880 O O . GLU A 1 113 ? 5.309 21.812 9.227 1 95.5 113 GLU A O 1
ATOM 885 N N . ALA A 1 114 ? 3.312 22.75 9.836 1 96 114 ALA A N 1
ATOM 886 C CA . ALA A 1 114 ? 3.479 23.906 8.938 1 96 114 ALA A CA 1
ATOM 887 C C . ALA A 1 114 ? 2.568 25.047 9.352 1 96 114 ALA A C 1
ATOM 889 O O . ALA A 1 114 ? 1.403 24.844 9.695 1 96 114 ALA A O 1
ATOM 890 N N . PRO A 1 115 ? 3.166 26.188 9.359 1 96.06 115 PRO A N 1
ATOM 891 C CA . PRO A 1 115 ? 2.297 27.328 9.648 1 96.06 115 PRO A CA 1
ATOM 892 C C . PRO A 1 115 ? 1.267 27.578 8.547 1 96.06 115 PRO A C 1
ATOM 894 O O . PRO A 1 115 ? 1.489 27.203 7.391 1 96.06 115 PRO A O 1
ATOM 897 N N . LEU A 1 116 ? 0.138 28.062 9.008 1 94.69 116 LEU A N 1
ATOM 898 C CA . LEU A 1 116 ? -0.885 28.5 8.062 1 94.69 116 LEU A CA 1
ATOM 899 C C . LEU A 1 116 ? -0.816 30 7.844 1 94.69 116 LEU A C 1
ATOM 901 O O . LEU A 1 116 ? -0.511 30.75 8.773 1 94.69 116 LEU A O 1
ATOM 905 N N . PHE A 1 117 ? -0.996 30.406 6.539 1 85.06 117 PHE A N 1
ATOM 906 C CA . PHE A 1 117 ? -0.982 31.844 6.266 1 85.06 117 PHE A CA 1
ATOM 907 C C . PHE A 1 117 ? -2.271 32.5 6.742 1 85.06 117 PHE A C 1
ATOM 909 O O . PHE A 1 117 ? -3.338 31.875 6.707 1 85.06 117 PHE A O 1
ATOM 916 N N . LYS A 1 118 ? -2.262 33.531 7.598 1 69.06 118 LYS A N 1
ATOM 917 C CA . LYS A 1 118 ? -3.371 34.375 8.023 1 69.06 118 LYS A CA 1
ATOM 918 C C . LYS A 1 118 ? -3.91 35.219 6.855 1 69.06 118 LYS A C 1
ATOM 920 O O . LYS A 1 118 ? -3.141 35.688 6.02 1 69.06 118 LYS A O 1
ATOM 925 N N . MET B 1 1 ? -50.969 -33.125 -17.25 1 32.31 1 MET B N 1
ATOM 926 C CA . MET B 1 1 ? -49.625 -32.688 -17.641 1 32.31 1 MET B CA 1
ATOM 927 C C . MET B 1 1 ? -48.781 -32.344 -16.422 1 32.31 1 MET B C 1
ATOM 929 O O . MET B 1 1 ? -49.188 -31.547 -15.586 1 32.31 1 MET B O 1
ATOM 933 N N . SER B 1 2 ? -47.969 -33.281 -15.844 1 38.84 2 SER B N 1
ATOM 934 C CA . SER B 1 2 ? -47.281 -33.375 -14.555 1 38.84 2 SER B CA 1
ATOM 935 C C . SER B 1 2 ? -46.188 -32.344 -14.438 1 38.84 2 SER B C 1
ATOM 937 O O . SER B 1 2 ? -45.438 -32.125 -15.383 1 38.84 2 SER B O 1
ATOM 939 N N . PRO B 1 3 ? -46.406 -31.406 -13.453 1 37.56 3 PRO B N 1
ATOM 940 C CA . PRO B 1 3 ? -45.438 -30.312 -13.297 1 37.56 3 PRO B CA 1
ATOM 941 C C . PRO B 1 3 ? -44 -30.797 -13.195 1 37.56 3 PRO B C 1
ATOM 943 O O . PRO B 1 3 ? -43.75 -31.891 -12.656 1 37.56 3 PRO B O 1
ATOM 946 N N . GLU B 1 4 ? -43.188 -30.609 -14.273 1 33.06 4 GLU B N 1
ATOM 947 C CA . GLU B 1 4 ? -41.781 -30.953 -14.305 1 33.06 4 GLU B CA 1
ATOM 948 C C . GLU B 1 4 ? -41.062 -30.453 -13.055 1 33.06 4 GLU B C 1
ATOM 950 O O . GLU B 1 4 ? -41.219 -29.297 -12.656 1 33.06 4 GLU B O 1
ATOM 955 N N . LYS B 1 5 ? -40.875 -31.391 -12.172 1 33.94 5 LYS B N 1
ATOM 956 C CA . LYS B 1 5 ? -40.125 -31.234 -10.938 1 33.94 5 LYS B CA 1
ATOM 957 C C . LYS B 1 5 ? -38.844 -30.453 -11.172 1 33.94 5 LYS B C 1
ATOM 959 O O . LYS B 1 5 ? -38.031 -30.844 -12 1 33.94 5 LYS B O 1
ATOM 964 N N . GLY B 1 6 ? -38.844 -29.141 -10.969 1 33.34 6 GLY B N 1
ATOM 965 C CA . GLY B 1 6 ? -37.656 -28.297 -11.031 1 33.34 6 GLY B CA 1
ATOM 966 C C . GLY B 1 6 ? -36.469 -28.906 -10.352 1 33.34 6 GLY B C 1
ATOM 967 O O . GLY B 1 6 ? -36.562 -29.5 -9.273 1 33.34 6 GLY B O 1
ATOM 968 N N . LEU B 1 7 ? -35.5 -29.391 -11.07 1 30.64 7 LEU B N 1
ATOM 969 C CA . LEU B 1 7 ? -34.281 -29.984 -10.578 1 30.64 7 LEU B CA 1
ATOM 970 C C . LEU B 1 7 ? -33.625 -29.109 -9.508 1 30.64 7 LEU B C 1
ATOM 972 O O . LEU B 1 7 ? -33.25 -27.96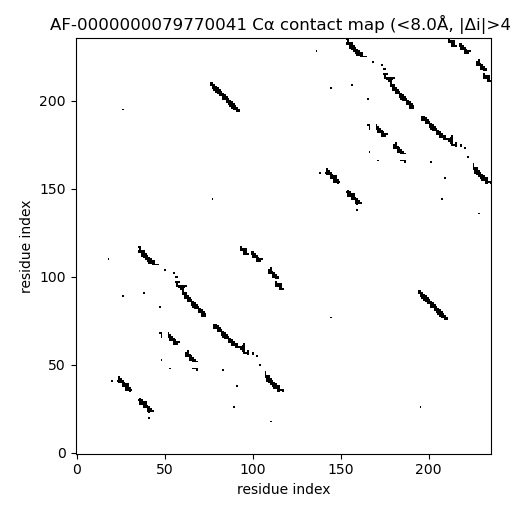9 -9.781 1 30.64 7 LEU B O 1
ATOM 976 N N . ALA B 1 8 ? -33.906 -29.375 -8.242 1 32.91 8 ALA B N 1
ATOM 977 C CA . ALA B 1 8 ? -33.219 -28.781 -7.105 1 32.91 8 ALA B CA 1
ATOM 978 C C . ALA B 1 8 ? -31.703 -28.938 -7.25 1 32.91 8 ALA B C 1
ATOM 980 O O . ALA B 1 8 ? -31.203 -30.047 -7.395 1 32.91 8 ALA B O 1
ATOM 981 N N . ILE B 1 9 ? -31.031 -28.047 -7.961 1 31.56 9 ILE B N 1
ATOM 982 C CA . ILE B 1 9 ? -29.578 -28.062 -7.961 1 31.56 9 ILE B CA 1
ATOM 983 C C . ILE B 1 9 ? -29.062 -28.266 -6.535 1 31.56 9 ILE B C 1
ATOM 985 O O . ILE B 1 9 ? -29.453 -27.547 -5.617 1 31.56 9 ILE B O 1
ATOM 989 N N . GLN B 1 10 ? -28.922 -29.422 -6.117 1 34.59 10 GLN B N 1
ATOM 990 C CA . GLN B 1 10 ? -28.297 -29.734 -4.836 1 34.59 10 GLN B CA 1
ATOM 991 C C . GLN B 1 10 ? -26.984 -28.969 -4.656 1 34.59 10 GLN B C 1
ATOM 993 O O . GLN B 1 10 ? -26.188 -28.875 -5.59 1 34.59 10 GLN B O 1
ATOM 998 N N . PRO B 1 11 ? -26.922 -28.094 -3.762 1 30.95 11 PRO B N 1
ATOM 999 C CA . PRO B 1 11 ? -25.688 -27.344 -3.512 1 30.95 11 PRO B CA 1
ATOM 1000 C C . PRO B 1 11 ? -24.469 -28.25 -3.396 1 30.95 11 PRO B C 1
ATOM 1002 O O . PRO B 1 11 ? -24.5 -29.266 -2.691 1 30.95 11 PRO B O 1
ATOM 1005 N N . SER B 1 12 ? -23.766 -28.547 -4.48 1 33.28 12 SER B N 1
ATOM 1006 C CA . SER B 1 12 ? -22.547 -29.344 -4.441 1 33.28 12 SER B CA 1
ATOM 1007 C C . SER B 1 12 ? -21.688 -29 -3.229 1 33.28 12 SER B C 1
ATOM 1009 O O . SER B 1 12 ? -21.641 -27.844 -2.811 1 33.28 12 SER B O 1
ATOM 1011 N N . GLU B 1 13 ? -21.516 -29.922 -2.342 1 31.47 13 GLU B N 1
ATOM 1012 C CA . GLU B 1 13 ? -20.594 -29.922 -1.216 1 31.47 13 GLU B CA 1
ATOM 1013 C C . GLU B 1 13 ? -19.234 -29.344 -1.608 1 31.47 13 GLU B C 1
ATOM 1015 O O . GLU B 1 13 ? -18.547 -29.875 -2.479 1 31.47 13 GLU B O 1
ATOM 1020 N N . VAL B 1 14 ? -19.156 -28.078 -1.752 1 33.47 14 VAL B N 1
ATOM 1021 C CA . VAL B 1 14 ? -17.906 -27.328 -1.891 1 33.47 14 VAL B CA 1
ATOM 1022 C C . VAL B 1 14 ? -16.797 -28.031 -1.122 1 33.47 14 VAL B C 1
ATOM 1024 O O . VAL B 1 14 ? -16.828 -28.094 0.109 1 33.47 14 VAL B O 1
ATOM 1027 N N . GLN B 1 15 ? -16.25 -29.203 -1.46 1 31.28 15 GLN B N 1
ATOM 1028 C CA . GLN B 1 15 ? -15.031 -29.828 -0.934 1 31.28 15 GLN B CA 1
ATOM 1029 C C . GLN B 1 15 ? -14.039 -28.766 -0.447 1 31.28 15 GLN B C 1
ATOM 1031 O O . GLN B 1 15 ? -13.695 -27.844 -1.188 1 31.28 15 GLN B O 1
ATOM 1036 N N . GLU B 1 16 ? -14.055 -28.453 0.751 1 31.02 16 GLU B N 1
ATOM 1037 C CA . GLU B 1 16 ? -13.133 -27.672 1.568 1 31.02 16 GLU B CA 1
ATOM 1038 C C . GLU B 1 16 ? -11.688 -27.984 1.215 1 31.02 16 GLU B C 1
ATOM 1040 O O . GLU B 1 16 ? -11.109 -28.953 1.728 1 31.02 16 GLU B O 1
ATOM 1045 N N . ARG B 1 17 ? -11.359 -28.266 -0.096 1 33.22 17 ARG B N 1
ATOM 1046 C CA . ARG B 1 17 ? -9.945 -28.484 -0.392 1 33.22 17 ARG B CA 1
ATOM 1047 C C . ARG B 1 17 ? -9.062 -27.562 0.429 1 33.22 17 ARG B C 1
ATOM 1049 O O . ARG B 1 17 ? -9.227 -26.328 0.38 1 33.22 17 ARG B O 1
ATOM 1056 N N . GLN B 1 18 ? -8.703 -27.922 1.6 1 30.75 18 GLN B N 1
ATOM 1057 C CA . GLN B 1 18 ? -7.684 -27.375 2.484 1 30.75 18 GLN B CA 1
ATOM 1058 C C . GLN B 1 18 ? -6.445 -26.953 1.697 1 30.75 18 GLN B C 1
ATOM 1060 O O . GLN B 1 18 ? -5.715 -27.797 1.177 1 30.75 18 GLN B O 1
ATOM 1065 N N . LEU B 1 19 ? -6.586 -26.141 0.61 1 36.25 19 LEU B N 1
ATOM 1066 C CA . LEU B 1 19 ? -5.398 -25.547 0.005 1 36.25 19 LEU B CA 1
ATOM 1067 C C . LEU B 1 19 ? -4.281 -25.391 1.035 1 36.25 19 LEU B C 1
ATOM 1069 O O . LEU B 1 19 ? -4.516 -24.891 2.135 1 36.25 19 LEU B O 1
ATOM 1073 N N . ALA B 1 20 ? -3.428 -26.344 1.132 1 32 20 ALA B N 1
ATOM 1074 C CA . ALA B 1 20 ? -2.287 -26.406 2.041 1 32 20 ALA B CA 1
ATOM 1075 C C . ALA B 1 20 ? -1.651 -25.031 2.24 1 32 20 ALA B C 1
ATOM 1077 O O . ALA B 1 20 ? -1.139 -24.438 1.29 1 32 20 ALA B O 1
ATOM 1078 N N . VAL B 1 21 ? -2.176 -24.156 2.924 1 36.12 21 VAL B N 1
ATOM 1079 C CA . VAL B 1 21 ? -1.565 -22.953 3.473 1 36.12 21 VAL B CA 1
ATOM 1080 C C . VAL B 1 21 ? -0.191 -23.281 4.047 1 36.12 21 VAL B C 1
ATOM 1082 O O . VAL B 1 21 ? -0.088 -23.969 5.074 1 36.12 21 VAL B O 1
ATOM 1085 N N . LYS B 1 22 ? 0.701 -23.875 3.338 1 42.91 22 LYS B N 1
ATOM 1086 C CA . LYS B 1 22 ? 1.974 -24.188 3.979 1 42.91 22 LYS B CA 1
ATOM 1087 C C . LYS B 1 22 ? 2.545 -22.969 4.695 1 42.91 22 LYS B C 1
ATOM 1089 O O . LYS B 1 22 ? 3.582 -23.047 5.352 1 42.91 22 LYS B O 1
ATOM 1094 N N . ASN B 1 23 ? 1.906 -22.125 5.27 1 43.66 23 ASN B N 1
ATOM 1095 C CA . ASN B 1 23 ? 2.268 -20.953 6.07 1 43.66 23 ASN B CA 1
ATOM 1096 C C . ASN B 1 23 ? 3.236 -20.047 5.324 1 43.66 23 ASN B C 1
ATOM 1098 O O . ASN B 1 23 ? 3.666 -19.016 5.855 1 43.66 23 ASN B O 1
ATOM 1102 N N . LYS B 1 24 ? 4.266 -20.609 4.426 1 54.03 24 LYS B N 1
ATOM 1103 C CA . LYS B 1 24 ? 5.324 -19.734 3.93 1 54.03 24 LYS B CA 1
ATOM 1104 C C . LYS B 1 24 ? 4.855 -18.938 2.723 1 54.03 24 LYS B C 1
ATOM 1106 O O . LYS B 1 24 ? 4.555 -19.5 1.67 1 54.03 24 LYS B O 1
ATOM 1111 N N . GLU B 1 25 ? 4.453 -17.672 2.898 1 73.12 25 GLU B N 1
ATOM 1112 C CA . GLU B 1 25 ? 4.199 -16.797 1.752 1 73.12 25 GLU B CA 1
ATOM 1113 C C . GLU B 1 25 ? 5.199 -17.062 0.631 1 73.12 25 GLU B C 1
ATOM 1115 O O . GLU B 1 25 ? 6.379 -17.312 0.892 1 73.12 25 GLU B O 1
ATOM 1120 N N . GLY B 1 26 ? 4.629 -17.359 -0.537 1 82.25 26 GLY B N 1
ATOM 1121 C CA . GLY B 1 26 ? 5.539 -17.516 -1.659 1 82.25 26 GLY B CA 1
ATOM 1122 C C . GLY B 1 26 ? 5 -18.422 -2.748 1 82.25 26 GLY B C 1
ATOM 1123 O O . GLY B 1 26 ? 3.852 -18.875 -2.682 1 82.25 26 GLY B O 1
ATOM 1124 N N . LEU B 1 27 ? 5.742 -18.641 -3.836 1 89.19 27 LEU B N 1
ATOM 1125 C CA . LEU B 1 27 ? 5.406 -19.438 -5.02 1 89.19 27 LEU B CA 1
ATOM 1126 C C . LEU B 1 27 ? 5.977 -20.844 -4.914 1 89.19 27 LEU B C 1
ATOM 1128 O O . LEU B 1 27 ? 7.156 -21.016 -4.609 1 89.19 27 LEU B O 1
ATOM 1132 N N . GLU B 1 28 ? 5.113 -21.797 -5.09 1 90 28 GLU B N 1
ATOM 1133 C CA . GLU B 1 28 ? 5.527 -23.203 -5.105 1 90 28 GLU B CA 1
ATOM 1134 C C . GLU B 1 28 ? 5.102 -23.891 -6.402 1 90 28 GLU B C 1
ATOM 1136 O O . GLU B 1 28 ? 4.016 -23.625 -6.922 1 90 28 GLU B O 1
ATOM 1141 N N . ILE B 1 29 ? 6.035 -24.703 -6.828 1 91.31 29 ILE B N 1
ATOM 1142 C CA . ILE B 1 29 ? 5.668 -25.547 -7.961 1 91.31 29 ILE B CA 1
ATOM 1143 C C . ILE B 1 29 ? 5.289 -26.938 -7.469 1 91.31 29 ILE B C 1
ATOM 1145 O O . ILE B 1 29 ? 6.105 -27.625 -6.844 1 91.31 29 ILE B O 1
ATOM 1149 N N . VAL B 1 30 ? 4.074 -27.328 -7.75 1 93.69 30 VAL B N 1
ATOM 1150 C CA . VAL B 1 30 ? 3.572 -28.625 -7.309 1 93.69 30 VAL B CA 1
ATOM 1151 C C . VAL B 1 30 ? 3.52 -29.578 -8.492 1 93.69 30 VAL B C 1
ATOM 1153 O O . VAL B 1 30 ? 2.934 -29.266 -9.531 1 93.69 30 VAL B O 1
ATOM 1156 N N . THR B 1 31 ? 4.125 -30.688 -8.367 1 93.31 31 THR B N 1
ATOM 1157 C CA . THR B 1 31 ? 4.133 -31.703 -9.414 1 93.31 31 THR B CA 1
ATOM 1158 C C . THR B 1 31 ? 3.203 -32.875 -9.055 1 93.31 31 THR B C 1
ATOM 1160 O O . THR B 1 31 ? 3.309 -33.438 -7.973 1 93.31 31 THR B O 1
ATOM 1163 N N . ALA B 1 32 ? 2.322 -33.188 -10.008 1 93.25 32 ALA B N 1
ATOM 1164 C CA . ALA B 1 32 ? 1.389 -34.312 -9.797 1 93.25 32 ALA B CA 1
ATOM 1165 C C . ALA B 1 32 ? 2.037 -35.656 -10.133 1 93.25 32 ALA B C 1
ATOM 1167 O O . ALA B 1 32 ? 3.154 -35.688 -10.656 1 93.25 32 ALA B O 1
ATOM 1168 N N . GLU B 1 33 ? 1.286 -36.688 -9.828 1 93.31 33 GLU B N 1
ATOM 1169 C CA . GLU B 1 33 ? 1.771 -38.031 -10.086 1 93.31 33 GLU B CA 1
ATOM 1170 C C . GLU B 1 33 ? 1.985 -38.25 -11.578 1 93.31 33 GLU B C 1
ATOM 1172 O O . GLU B 1 33 ? 2.916 -38.969 -11.969 1 93.31 33 GLU B O 1
ATOM 1177 N N . ASP B 1 34 ? 1.167 -37.688 -12.383 1 93.25 34 ASP B N 1
ATOM 1178 C CA . ASP B 1 34 ? 1.244 -37.875 -13.828 1 93.25 34 ASP B CA 1
ATOM 1179 C C . ASP B 1 34 ? 2.312 -37 -14.453 1 93.25 34 ASP B C 1
ATOM 1181 O O . ASP B 1 34 ? 2.455 -36.938 -15.672 1 93.25 34 ASP B O 1
ATOM 1185 N N . GLY B 1 35 ? 3.027 -36.219 -13.68 1 92.19 35 GLY B N 1
ATOM 1186 C CA . GLY B 1 35 ? 4.102 -35.375 -14.156 1 92.19 35 GLY B CA 1
ATOM 1187 C C . GLY B 1 35 ? 3.652 -33.938 -14.453 1 92.19 35 GLY B C 1
ATOM 1188 O O . GLY B 1 35 ? 4.477 -33.062 -14.734 1 92.19 35 GLY B O 1
ATOM 1189 N N . SER B 1 36 ? 2.326 -33.781 -14.367 1 93.56 36 SER B N 1
ATOM 1190 C CA . SER B 1 36 ? 1.844 -32.438 -14.602 1 93.56 36 SER B CA 1
ATOM 1191 C C . SER B 1 36 ? 2.217 -31.5 -13.453 1 93.56 36 SER B C 1
ATOM 1193 O O . SER B 1 36 ? 2.328 -31.922 -12.305 1 93.56 36 SER B O 1
ATOM 1195 N N . LYS B 1 37 ? 2.529 -30.156 -13.898 1 94.75 37 LYS B N 1
ATOM 1196 C CA . LYS B 1 37 ? 2.949 -29.188 -12.891 1 94.75 37 LYS B CA 1
ATOM 1197 C C . LYS B 1 37 ? 1.93 -28.062 -12.758 1 94.75 37 LYS B C 1
ATOM 1199 O O . LYS B 1 37 ? 1.277 -27.688 -13.734 1 94.75 37 LYS B O 1
ATOM 1204 N N . LYS B 1 38 ? 1.777 -27.578 -11.539 1 95.75 38 LYS B N 1
ATOM 1205 C CA . LYS B 1 38 ? 0.96 -26.391 -11.281 1 95.75 38 LYS B CA 1
ATOM 1206 C C . LYS B 1 38 ? 1.656 -25.438 -10.312 1 95.75 38 LYS B C 1
ATOM 1208 O O . LYS B 1 38 ? 2.535 -25.859 -9.555 1 95.75 38 LYS B O 1
ATOM 1213 N N . ILE B 1 39 ? 1.32 -24.203 -10.445 1 93.56 39 ILE B N 1
ATOM 1214 C CA . ILE B 1 39 ? 1.82 -23.25 -9.461 1 93.56 39 ILE B CA 1
ATOM 1215 C C . ILE B 1 39 ? 0.834 -23.156 -8.297 1 93.56 39 ILE B C 1
ATOM 1217 O O . ILE B 1 39 ? -0.377 -23.281 -8.492 1 93.56 39 ILE B O 1
ATOM 1221 N N . HIS B 1 40 ? 1.381 -23.016 -7.164 1 93.69 40 HIS B N 1
ATOM 1222 C CA . HIS B 1 40 ? 0.651 -22.672 -5.949 1 93.69 40 HIS B CA 1
ATOM 1223 C C . HIS B 1 40 ? 1.258 -21.453 -5.27 1 93.69 40 HIS B C 1
ATOM 1225 O O . HIS B 1 40 ? 2.352 -21.531 -4.707 1 93.69 40 HIS B O 1
ATOM 1231 N N . LEU B 1 41 ? 0.528 -20.344 -5.344 1 93 41 LEU B N 1
ATOM 1232 C CA . LEU B 1 41 ? 0.997 -19.094 -4.773 1 93 41 LEU B CA 1
ATOM 1233 C C . LEU B 1 41 ? 0.135 -18.672 -3.586 1 93 41 LEU B C 1
ATOM 1235 O O . LEU B 1 41 ? -1.093 -18.625 -3.693 1 93 41 LEU B O 1
ATOM 1239 N N . GLU B 1 42 ? 0.778 -18.469 -2.498 1 93 42 GLU B N 1
ATOM 1240 C CA . GLU B 1 42 ? 0.11 -17.922 -1.323 1 93 42 GLU B CA 1
ATOM 1241 C C . GLU B 1 42 ? 0.676 -16.547 -0.959 1 93 42 GLU B C 1
ATOM 1243 O O . GLU B 1 42 ? 1.893 -16.391 -0.849 1 93 42 GLU B O 1
ATOM 1248 N N . LEU B 1 43 ? -0.27 -15.617 -0.822 1 93 43 LEU B N 1
ATOM 1249 C CA . LEU B 1 43 ? 0.131 -14.258 -0.495 1 93 43 LEU B CA 1
ATOM 1250 C C . LEU B 1 43 ? -0.823 -13.633 0.521 1 93 43 LEU B C 1
ATOM 1252 O O . LEU B 1 43 ? -2.041 -13.648 0.325 1 93 43 LEU B O 1
ATOM 1256 N N . LYS B 1 44 ? -0.264 -13.156 1.569 1 93 44 LYS B N 1
ATOM 1257 C CA . LYS B 1 44 ? -1.081 -12.359 2.477 1 93 44 LYS B CA 1
ATOM 1258 C C . LYS B 1 44 ? -1.389 -10.992 1.877 1 93 44 LYS B C 1
ATOM 1260 O O . LYS B 1 44 ? -0.483 -10.289 1.425 1 93 44 LYS B O 1
ATOM 1265 N N . VAL B 1 45 ? -2.65 -10.68 1.878 1 94.19 45 VAL B N 1
ATOM 1266 C CA . VAL B 1 45 ? -3.076 -9.391 1.346 1 94.19 45 VAL B CA 1
ATOM 1267 C C . VAL B 1 45 ? -3.234 -8.383 2.486 1 94.19 45 VAL B C 1
ATOM 1269 O O . VAL B 1 45 ? -3.857 -8.688 3.506 1 94.19 45 VAL B O 1
ATOM 1272 N N . ASP B 1 46 ? -2.584 -7.23 2.225 1 92.5 46 ASP B N 1
ATOM 1273 C CA . ASP B 1 46 ? -2.697 -6.164 3.213 1 92.5 46 ASP B CA 1
ATOM 1274 C C . ASP B 1 46 ? -4.16 -5.832 3.496 1 92.5 46 ASP B C 1
ATOM 1276 O O . ASP B 1 46 ? -4.977 -5.766 2.576 1 92.5 46 ASP B O 1
ATOM 1280 N N . PRO B 1 47 ? -4.418 -5.562 4.762 1 93.31 47 PRO B N 1
ATOM 1281 C CA . PRO B 1 47 ? -5.809 -5.332 5.168 1 93.31 47 PRO B CA 1
ATOM 1282 C C . PRO B 1 47 ? -6.406 -4.082 4.531 1 93.31 47 PRO B C 1
ATOM 1284 O O . PRO B 1 47 ? -7.625 -3.891 4.562 1 93.31 47 PRO B O 1
ATOM 1287 N N . HIS B 1 48 ? -5.598 -3.326 3.977 1 93.06 48 HIS B N 1
ATOM 1288 C CA . HIS B 1 48 ? -6.113 -2.127 3.324 1 93.06 48 HIS B CA 1
ATOM 1289 C C . HIS B 1 48 ? -6.891 -2.477 2.061 1 93.06 48 HIS B C 1
ATOM 1291 O O . HIS B 1 48 ? -7.609 -1.636 1.517 1 93.06 48 HIS B O 1
ATOM 1297 N N . PHE B 1 49 ? -6.734 -3.74 1.639 1 95.88 49 PHE B N 1
ATOM 1298 C CA . PHE B 1 49 ? -7.352 -4.141 0.38 1 95.88 49 PHE B CA 1
ATOM 1299 C C . PHE B 1 49 ? -8.438 -5.18 0.619 1 95.88 49 PHE B C 1
ATOM 1301 O O . PHE B 1 49 ? -8.234 -6.145 1.36 1 95.88 49 PHE B O 1
ATOM 1308 N N . ALA B 1 50 ? -9.586 -4.949 -0.005 1 95.06 50 ALA B N 1
ATOM 1309 C CA . ALA B 1 50 ? -10.633 -5.969 -0.081 1 95.06 50 ALA B CA 1
ATOM 1310 C C . ALA B 1 50 ? -10.398 -6.898 -1.269 1 95.06 50 ALA B C 1
ATOM 1312 O O . ALA B 1 50 ? -9.656 -6.566 -2.189 1 95.06 50 ALA B O 1
ATOM 1313 N N . PRO B 1 51 ? -11.031 -8.016 -1.226 1 94.62 51 PRO B N 1
ATOM 1314 C CA . PRO B 1 51 ? -10.859 -8.93 -2.357 1 94.62 51 PRO B CA 1
ATOM 1315 C C . PRO B 1 51 ? -11.203 -8.281 -3.697 1 94.62 51 PRO B C 1
ATOM 1317 O O . PRO B 1 51 ? -10.523 -8.523 -4.695 1 94.62 51 PRO B O 1
ATOM 1320 N N . LYS B 1 52 ? -12.203 -7.426 -3.736 1 95.25 52 LYS B N 1
ATOM 1321 C CA . LYS B 1 52 ? -12.625 -6.77 -4.969 1 95.25 52 LYS B CA 1
ATOM 1322 C C . LYS B 1 52 ? -11.547 -5.82 -5.488 1 95.25 52 LYS B C 1
ATOM 1324 O O . LYS B 1 52 ? -11.578 -5.418 -6.652 1 95.25 52 LYS B O 1
ATOM 1329 N N . ASP B 1 53 ? -10.594 -5.492 -4.652 1 97.31 53 ASP B N 1
ATOM 1330 C CA . ASP B 1 53 ? -9.562 -4.52 -5.004 1 97.31 53 ASP B CA 1
ATOM 1331 C C . ASP B 1 53 ? -8.367 -5.199 -5.672 1 97.31 53 ASP B C 1
ATOM 1333 O O . ASP B 1 53 ? -7.438 -4.531 -6.129 1 97.31 53 ASP B O 1
ATOM 1337 N N . VAL B 1 54 ? -8.406 -6.539 -5.727 1 97.75 54 VAL B N 1
ATOM 1338 C CA . VAL B 1 54 ? -7.211 -7.273 -6.129 1 97.75 54 VAL B CA 1
ATOM 1339 C C . VAL B 1 54 ? -7.477 -8.023 -7.434 1 97.75 54 VAL B C 1
ATOM 1341 O O . VAL B 1 54 ? -8.492 -8.711 -7.566 1 97.75 54 VAL B O 1
ATOM 1344 N N . LYS B 1 55 ? -6.559 -7.859 -8.344 1 97 55 LYS B N 1
ATOM 1345 C CA . LYS B 1 55 ? -6.609 -8.562 -9.617 1 97 55 LYS B CA 1
ATOM 1346 C C . LYS B 1 55 ? -5.391 -9.461 -9.797 1 97 55 LYS B C 1
ATOM 1348 O O . LYS B 1 55 ? -4.27 -9.07 -9.461 1 97 55 LYS B O 1
ATOM 1353 N N . VAL B 1 56 ? -5.648 -10.641 -10.359 1 96.94 56 VAL B N 1
ATOM 1354 C CA . VAL B 1 56 ? -4.578 -11.594 -10.641 1 96.94 56 VAL B CA 1
ATOM 1355 C C . VAL B 1 56 ? -4.641 -12.023 -12.109 1 96.94 56 VAL B C 1
ATOM 1357 O O . VAL B 1 56 ? -5.719 -12.297 -12.633 1 96.94 56 VAL B O 1
ATOM 1360 N N . TRP B 1 57 ? -3.516 -12.039 -12.781 1 96 57 TRP B N 1
ATOM 1361 C CA . TRP B 1 57 ? -3.469 -12.562 -14.141 1 96 57 TRP B CA 1
ATOM 1362 C C . TRP B 1 57 ? -2.105 -13.172 -14.445 1 96 57 TRP B C 1
ATOM 1364 O O . TRP B 1 57 ? -1.156 -13 -13.68 1 96 57 TRP B O 1
ATOM 1374 N N . ALA B 1 58 ? -2.107 -13.969 -15.445 1 95.75 58 ALA B N 1
ATOM 1375 C CA . ALA B 1 58 ? -0.866 -14.609 -15.875 1 95.75 58 ALA B CA 1
ATOM 1376 C C . ALA B 1 58 ? -0.585 -14.336 -17.344 1 95.75 58 ALA B C 1
ATOM 1378 O O . ALA B 1 58 ? -1.508 -14.305 -18.172 1 95.75 58 ALA B O 1
ATOM 1379 N N . LYS B 1 59 ? 0.641 -14.055 -17.625 1 94.44 59 LYS B N 1
ATOM 1380 C CA . LYS B 1 59 ? 1.143 -13.891 -19 1 94.44 59 LYS B CA 1
ATOM 1381 C C . LYS B 1 59 ? 2.51 -14.547 -19.156 1 94.44 59 LYS B C 1
ATOM 1383 O O . LYS B 1 59 ? 3.482 -14.141 -18.516 1 94.44 59 LYS B O 1
ATOM 1388 N N . GLY B 1 60 ? 2.5 -15.461 -20.109 1 94.56 60 GLY B N 1
ATOM 1389 C CA . GLY B 1 60 ? 3.734 -16.219 -20.234 1 94.56 60 GLY B CA 1
ATOM 1390 C C . GLY B 1 60 ? 4.098 -16.984 -18.969 1 94.56 60 GLY B C 1
ATOM 1391 O O . GLY B 1 60 ? 3.295 -17.75 -18.453 1 94.56 60 GLY B O 1
ATOM 1392 N N . ASN B 1 61 ? 5.34 -16.797 -18.516 1 93.94 61 ASN B N 1
ATOM 1393 C CA . ASN B 1 61 ? 5.801 -17.484 -17.312 1 93.94 61 ASN B CA 1
ATOM 1394 C C . ASN B 1 61 ? 5.738 -16.578 -16.078 1 93.94 61 ASN B C 1
ATOM 1396 O O . ASN B 1 61 ? 6.57 -16.672 -15.18 1 93.94 61 ASN B O 1
ATOM 1400 N N . LYS B 1 62 ? 4.773 -15.633 -16.156 1 94.19 62 LYS B N 1
ATOM 1401 C CA . LYS B 1 62 ? 4.668 -14.695 -15.047 1 94.19 62 LYS B CA 1
ATOM 1402 C C . LYS B 1 62 ? 3.24 -14.641 -14.508 1 94.19 62 LYS B C 1
ATOM 1404 O O . LYS B 1 62 ? 2.277 -14.672 -15.273 1 94.19 62 LYS B O 1
ATOM 1409 N N . VAL B 1 63 ? 3.17 -14.555 -13.203 1 95.31 63 VAL B N 1
ATOM 1410 C CA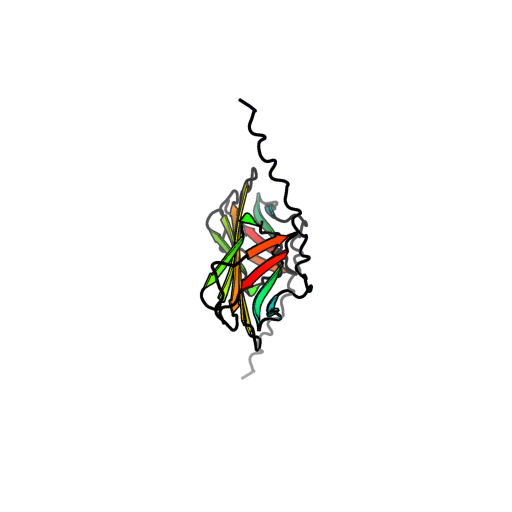 . VAL B 1 63 ? 1.91 -14.297 -12.516 1 95.31 63 VAL B CA 1
ATOM 1411 C C . VAL B 1 63 ? 1.939 -12.898 -11.898 1 95.31 63 VAL B C 1
ATOM 1413 O O . VAL B 1 63 ? 2.904 -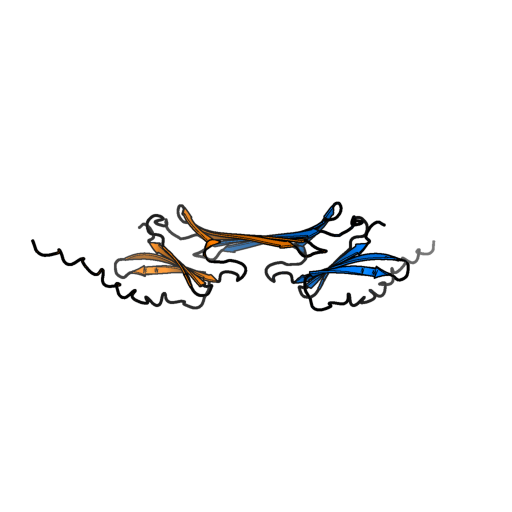12.531 -11.227 1 95.31 63 VAL B O 1
ATOM 1416 N N . TYR B 1 64 ? 0.894 -12.172 -12.125 1 96 64 TYR B N 1
ATOM 1417 C CA . TYR B 1 64 ? 0.812 -10.797 -11.641 1 96 64 TYR B CA 1
ATOM 1418 C C . TYR B 1 64 ? -0.312 -10.648 -10.625 1 96 64 TYR B C 1
ATOM 1420 O O . TYR B 1 64 ? -1.4 -11.203 -10.805 1 96 64 TYR B O 1
ATOM 1428 N N . VAL B 1 65 ? 0.023 -9.898 -9.586 1 96.62 65 VAL B N 1
ATOM 1429 C CA . VAL B 1 65 ? -0.976 -9.523 -8.594 1 96.62 65 VAL B CA 1
ATOM 1430 C C . VAL B 1 65 ? -0.987 -8.008 -8.414 1 96.62 65 VAL B C 1
ATOM 1432 O O . VAL B 1 65 ? 0.055 -7.398 -8.164 1 96.62 65 VAL B O 1
ATOM 1435 N N . HIS B 1 66 ? -2.113 -7.426 -8.609 1 97.88 66 HIS B N 1
ATOM 1436 C CA . HIS B 1 66 ? -2.252 -5.977 -8.531 1 97.88 66 HIS B CA 1
ATOM 1437 C C . HIS B 1 66 ? -3.41 -5.582 -7.617 1 97.88 66 HIS B C 1
ATOM 1439 O O . HIS B 1 66 ? -4.523 -6.09 -7.77 1 97.88 66 HIS B O 1
ATOM 1445 N N . GLY B 1 67 ? -3.154 -4.719 -6.625 1 98.06 67 GLY B N 1
ATOM 1446 C CA . GLY B 1 67 ? -4.188 -4.188 -5.75 1 98.06 67 GLY B CA 1
ATOM 1447 C C . GLY B 1 67 ? -4.277 -2.674 -5.781 1 98.06 67 GLY B C 1
ATOM 1448 O O . GLY B 1 67 ? -3.256 -1.984 -5.766 1 98.06 67 GLY B O 1
ATOM 1449 N N . VAL B 1 68 ? -5.52 -2.17 -5.875 1 97.75 68 VAL B N 1
ATOM 1450 C CA . VAL B 1 68 ? -5.766 -0.73 -5.859 1 97.75 68 VAL B CA 1
ATOM 1451 C C . VAL B 1 68 ? -6.969 -0.42 -4.973 1 97.75 68 VAL B C 1
ATOM 1453 O O . VAL B 1 68 ? -8.008 -1.082 -5.066 1 97.75 68 VAL B O 1
ATOM 1456 N N . THR B 1 69 ? -6.762 0.595 -4.07 1 96.62 69 THR B N 1
ATOM 1457 C CA . THR B 1 69 ? -7.895 1.05 -3.271 1 96.62 69 THR B CA 1
ATOM 1458 C C . THR B 1 69 ? -7.848 2.562 -3.08 1 96.62 69 THR B C 1
ATOM 1460 O O . THR B 1 69 ? -6.801 3.188 -3.277 1 96.62 69 THR B O 1
ATOM 1463 N N . GLY B 1 70 ? -9.016 3.135 -2.842 1 95.06 70 GLY B N 1
ATOM 1464 C CA . GLY B 1 70 ? -9.164 4.559 -2.574 1 95.06 70 GLY B CA 1
ATOM 1465 C C . GLY B 1 70 ? -10.258 4.867 -1.57 1 95.06 70 GLY B C 1
ATOM 1466 O O . GLY B 1 70 ? -11.266 4.168 -1.516 1 95.06 70 GLY B O 1
ATOM 1467 N N . LYS B 1 71 ? -9.922 5.836 -0.732 1 90.81 71 LYS B N 1
ATOM 1468 C CA . LYS B 1 71 ? -10.914 6.285 0.24 1 90.81 71 LYS B CA 1
ATOM 1469 C C . LYS B 1 71 ? -10.914 7.805 0.365 1 90.81 71 LYS B C 1
ATOM 1471 O O . LYS B 1 71 ? -9.875 8.445 0.2 1 90.81 71 LYS B O 1
ATOM 1476 N N . GLU B 1 72 ? -12.039 8.328 0.522 1 90.06 72 GLU B N 1
ATOM 1477 C CA . GLU B 1 72 ? -12.195 9.75 0.813 1 90.06 72 GLU B CA 1
ATOM 1478 C C . GLU B 1 72 ? -13.008 9.969 2.09 1 90.06 72 GLU B C 1
ATOM 1480 O O . GLU B 1 72 ? -14.023 9.297 2.309 1 90.06 72 GLU B O 1
ATOM 1485 N N . GLU B 1 73 ? -12.344 10.695 2.969 1 82.44 73 GLU B N 1
ATOM 1486 C CA . GLU B 1 73 ? -13.07 11.047 4.184 1 82.44 73 GLU B CA 1
ATOM 1487 C C . GLU B 1 73 ? -13.203 12.562 4.328 1 82.44 73 GLU B C 1
ATOM 1489 O O . GLU B 1 73 ? -12.234 13.297 4.156 1 82.44 73 GLU B O 1
ATOM 1494 N N . LYS B 1 74 ? -14.461 13.016 4.496 1 77.94 74 LYS B N 1
ATOM 1495 C CA . LYS B 1 74 ? -14.734 14.438 4.676 1 77.94 74 LYS B CA 1
ATOM 1496 C C . LYS B 1 74 ? -15.336 14.711 6.051 1 77.94 74 LYS B C 1
ATOM 1498 O O . LYS B 1 74 ? -16.266 14.023 6.477 1 77.94 74 LYS B O 1
ATOM 1503 N N . THR B 1 75 ? -14.438 15.352 6.828 1 69.44 75 THR B N 1
ATOM 1504 C CA . THR B 1 75 ? -15.031 15.875 8.055 1 69.44 75 THR B CA 1
ATOM 1505 C C . THR B 1 75 ? -15.352 17.359 7.91 1 69.44 75 THR B C 1
ATOM 1507 O O . THR B 1 75 ? -15.07 17.969 6.871 1 69.44 75 THR B O 1
ATOM 1510 N N . GLU B 1 76 ? -16.109 17.969 8.844 1 63.75 76 GLU B N 1
ATOM 1511 C CA . GLU B 1 76 ? -16.516 19.375 8.812 1 63.75 76 GLU B CA 1
ATOM 1512 C C . GLU B 1 76 ? -15.328 20.281 8.539 1 63.75 76 GLU B C 1
ATOM 1514 O O . GLU B 1 76 ? -15.461 21.281 7.828 1 63.75 76 GLU B O 1
ATOM 1519 N N . ASN B 1 77 ? -14.109 19.953 9.094 1 61.44 77 ASN B N 1
ATOM 1520 C CA . ASN B 1 77 ? -13.008 20.906 9 1 61.44 77 ASN B CA 1
ATOM 1521 C C . ASN B 1 77 ? -11.836 20.344 8.211 1 61.44 77 ASN B C 1
ATOM 1523 O O . ASN B 1 77 ? -10.805 21 8.055 1 61.44 77 ASN B O 1
ATOM 1527 N N . ALA B 1 78 ? -12.047 19.047 7.863 1 68.88 78 ALA B N 1
ATOM 1528 C CA . ALA B 1 78 ? -10.891 18.469 7.184 1 68.88 78 ALA B CA 1
ATOM 1529 C C . ALA B 1 78 ? -11.32 17.359 6.23 1 68.88 78 ALA B C 1
ATOM 1531 O O . ALA B 1 78 ? -12.359 16.719 6.422 1 68.88 78 ALA B O 1
ATOM 1532 N N . SER B 1 79 ? -10.797 17.438 5.082 1 80.81 79 SER B N 1
ATOM 1533 C CA . SER B 1 79 ? -10.984 16.312 4.172 1 80.81 79 SER B CA 1
ATOM 1534 C C . SER B 1 79 ? -9.656 15.641 3.838 1 80.81 79 SER B C 1
ATOM 1536 O O . SER B 1 79 ? -8.609 16.281 3.844 1 80.81 79 SER B O 1
ATOM 1538 N N . HIS B 1 80 ? -9.758 14.344 3.889 1 88.19 80 HIS B N 1
ATOM 1539 C CA . HIS B 1 80 ? -8.547 13.68 3.422 1 88.19 80 HIS B CA 1
ATOM 1540 C C . HIS B 1 80 ? -8.875 12.539 2.471 1 88.19 80 HIS B C 1
ATOM 1542 O O . HIS B 1 80 ? -9.984 12 2.498 1 88.19 80 HIS B O 1
ATOM 1548 N N . SER B 1 81 ? -8.094 12.375 1.553 1 92.38 81 SER B N 1
ATOM 1549 C CA . SER B 1 81 ? -8.164 11.273 0.598 1 92.38 81 SER B CA 1
ATOM 1550 C C . SER B 1 81 ? -6.934 10.383 0.686 1 92.38 81 SER B C 1
ATOM 1552 O O . SER B 1 81 ? -5.855 10.844 1.069 1 92.38 81 SER B O 1
ATOM 1554 N N . GLU B 1 82 ? -7.223 9.078 0.445 1 93.88 82 GLU B N 1
ATOM 1555 C CA . GLU B 1 82 ? -6.145 8.102 0.459 1 93.88 82 GLU B CA 1
ATOM 1556 C C . GLU B 1 82 ? -6.238 7.164 -0.744 1 93.88 82 GLU B C 1
ATOM 1558 O O . GLU B 1 82 ? -7.332 6.773 -1.153 1 93.88 82 GLU B O 1
ATOM 1563 N N . HIS B 1 83 ? -5.141 6.895 -1.316 1 96.5 83 HIS B N 1
ATOM 1564 C CA . HIS B 1 83 ? -4.988 5.914 -2.385 1 96.5 83 HIS B CA 1
ATOM 1565 C C . HIS B 1 83 ? -3.822 4.969 -2.104 1 96.5 83 HIS B C 1
ATOM 1567 O O . HIS B 1 83 ? -2.764 5.406 -1.641 1 96.5 83 HIS B O 1
ATOM 1573 N N . ARG B 1 84 ? -4.07 3.672 -2.287 1 97.12 84 ARG B N 1
ATOM 1574 C CA . ARG B 1 84 ? -3.023 2.666 -2.129 1 97.12 84 ARG B CA 1
ATOM 1575 C C . ARG B 1 84 ? -2.979 1.729 -3.33 1 97.12 84 ARG B C 1
ATOM 1577 O O . ARG B 1 84 ? -4.02 1.388 -3.896 1 97.12 84 ARG B O 1
ATOM 1584 N N . GLU B 1 85 ? -1.824 1.393 -3.635 1 97.62 85 GLU B N 1
ATOM 1585 C CA . GLU B 1 85 ? -1.619 0.48 -4.754 1 97.62 85 GLU B CA 1
ATOM 1586 C C . GLU B 1 85 ? -0.434 -0.448 -4.504 1 97.62 85 GLU B C 1
ATOM 1588 O O . GLU B 1 85 ? 0.57 -0.035 -3.918 1 97.62 85 GLU B O 1
ATOM 1593 N N . PHE B 1 86 ? -0.607 -1.688 -4.898 1 97.12 86 PHE B N 1
ATOM 1594 C CA . PHE B 1 86 ? 0.554 -2.57 -4.898 1 97.12 86 PHE B CA 1
ATOM 1595 C C . PHE B 1 86 ? 0.579 -3.43 -6.156 1 97.12 86 PHE B C 1
ATOM 1597 O O . PHE B 1 86 ? -0.451 -3.619 -6.809 1 97.12 86 PHE B O 1
ATOM 1604 N N . TYR B 1 87 ? 1.743 -3.92 -6.484 1 96.25 87 TYR B N 1
ATOM 1605 C CA . TYR B 1 87 ? 1.995 -4.805 -7.617 1 96.25 87 TYR B CA 1
ATOM 1606 C C . TYR B 1 87 ? 3.047 -5.852 -7.266 1 96.25 87 TYR B C 1
ATOM 1608 O O . TYR B 1 87 ? 4.066 -5.531 -6.648 1 96.25 87 TYR B O 1
ATOM 1616 N N . LYS B 1 88 ? 2.725 -7.102 -7.621 1 95.06 88 LYS B N 1
ATOM 1617 C CA . LYS B 1 88 ? 3.684 -8.195 -7.477 1 95.06 88 LYS B CA 1
ATOM 1618 C C . LYS B 1 88 ? 3.738 -9.047 -8.742 1 95.06 88 LYS B C 1
ATOM 1620 O O . LYS B 1 88 ? 2.717 -9.258 -9.398 1 95.06 88 LYS B O 1
ATOM 1625 N N . ALA B 1 89 ? 4.895 -9.477 -8.969 1 94.81 89 ALA B N 1
ATOM 1626 C CA . ALA B 1 89 ? 5.09 -10.391 -10.094 1 94.81 89 ALA B CA 1
ATOM 1627 C C . ALA B 1 89 ? 5.941 -11.586 -9.68 1 94.81 89 ALA B C 1
ATOM 1629 O O . ALA B 1 89 ? 6.93 -11.43 -8.953 1 94.81 89 ALA B O 1
ATOM 1630 N N . PHE B 1 90 ? 5.527 -12.719 -10.172 1 93.06 90 PHE B N 1
ATOM 1631 C CA . PHE B 1 90 ? 6.227 -13.961 -9.875 1 93.06 90 PHE B CA 1
ATOM 1632 C C . PHE B 1 90 ? 6.613 -14.688 -11.164 1 93.06 90 PHE B C 1
ATOM 1634 O O . PHE B 1 90 ? 5.777 -14.875 -12.047 1 93.06 90 PHE B O 1
ATOM 1641 N N . VAL B 1 91 ? 7.801 -15.094 -11.211 1 92.69 91 VAL B N 1
ATOM 1642 C CA . VAL B 1 91 ? 8.281 -15.805 -12.391 1 92.69 91 VAL B CA 1
ATOM 1643 C C . VAL B 1 91 ? 8.234 -17.312 -12.141 1 92.69 91 VAL B C 1
ATOM 1645 O O . VAL B 1 91 ? 8.727 -17.797 -11.117 1 92.69 91 VAL B O 1
ATOM 1648 N N . THR B 1 92 ? 7.656 -18 -13.062 1 90.75 92 THR B N 1
ATOM 1649 C CA . THR B 1 92 ? 7.559 -19.453 -12.984 1 90.75 92 THR B CA 1
ATOM 1650 C C . THR B 1 92 ? 8.516 -20.109 -13.977 1 90.75 92 THR B C 1
ATOM 1652 O O . THR B 1 92 ? 8.961 -19.469 -14.938 1 90.75 92 THR B O 1
ATOM 1655 N N . PRO B 1 93 ? 8.906 -21.25 -13.727 1 89.12 93 PRO B N 1
ATOM 1656 C CA . PRO B 1 93 ? 9.883 -21.922 -14.594 1 89.12 93 PRO B CA 1
ATOM 1657 C C . PRO B 1 93 ? 9.305 -22.281 -15.961 1 89.12 93 PRO B C 1
ATOM 1659 O O . PRO B 1 93 ? 10.055 -22.5 -16.906 1 89.12 93 PRO B O 1
ATOM 1662 N N . GLU B 1 94 ? 7.992 -22.391 -16.078 1 92.12 94 GLU B N 1
ATOM 1663 C CA . GLU B 1 94 ? 7.297 -22.703 -17.328 1 92.12 94 GLU B CA 1
ATOM 1664 C C . GLU B 1 94 ? 6.129 -21.75 -17.547 1 92.12 94 GLU B C 1
ATOM 1666 O O . GLU B 1 94 ? 5.758 -20.984 -16.656 1 92.12 94 GLU B O 1
ATOM 1671 N N . VAL B 1 95 ? 5.578 -21.906 -18.719 1 95.25 95 VAL B N 1
ATOM 1672 C CA . VAL B 1 95 ? 4.461 -21.031 -19.078 1 95.25 95 VAL B CA 1
ATOM 1673 C C . VAL B 1 95 ? 3.229 -21.422 -18.266 1 95.25 95 VAL B C 1
ATOM 1675 O O . VAL B 1 95 ? 2.928 -22.609 -18.109 1 95.25 95 VAL B O 1
ATOM 1678 N N . VAL B 1 96 ? 2.582 -20.375 -17.797 1 96.12 96 VAL B N 1
ATOM 1679 C CA . VAL B 1 96 ? 1.375 -20.562 -17 1 96.12 96 VAL B CA 1
ATOM 1680 C C . VAL B 1 96 ? 0.155 -20.625 -17.922 1 96.12 96 VAL B C 1
ATOM 1682 O O . VAL B 1 96 ? 0.036 -19.828 -18.859 1 96.12 96 VAL B O 1
ATOM 1685 N N . ASP B 1 97 ? -0.731 -21.609 -17.734 1 95.75 97 ASP B N 1
ATOM 1686 C CA . ASP B 1 97 ? -2 -21.625 -18.453 1 95.75 97 ASP B CA 1
ATOM 1687 C C . ASP B 1 97 ? -2.977 -20.609 -17.875 1 95.75 97 ASP B C 1
ATOM 1689 O O . ASP B 1 97 ? -3.721 -20.922 -16.938 1 95.75 97 ASP B O 1
ATOM 1693 N N . ALA B 1 98 ? -3 -19.547 -18.453 1 94.5 98 ALA B N 1
ATOM 1694 C CA . ALA B 1 98 ? -3.779 -18.422 -17.938 1 94.5 98 ALA B CA 1
ATOM 1695 C C . ALA B 1 98 ? -5.27 -18.75 -17.922 1 94.5 98 ALA B C 1
ATOM 1697 O O . ALA B 1 98 ? -6.016 -18.25 -17.078 1 94.5 98 ALA B O 1
ATOM 1698 N N . SER B 1 99 ? -5.715 -19.609 -18.859 1 94.5 99 SER B N 1
ATOM 1699 C CA . SER B 1 99 ? -7.137 -19.906 -19 1 94.5 99 SER B CA 1
ATOM 1700 C C . SER B 1 99 ? -7.633 -20.766 -17.828 1 94.5 99 SER B C 1
ATOM 1702 O O . SER B 1 99 ? -8.836 -20.828 -17.578 1 94.5 99 SER B O 1
ATOM 1704 N N . LYS B 1 100 ? -6.781 -21.328 -17.109 1 93.94 100 LYS B N 1
ATOM 1705 C CA . LYS B 1 100 ? -7.168 -22.219 -16.031 1 93.94 100 LYS B CA 1
ATOM 1706 C C . LYS B 1 100 ? -6.688 -21.688 -14.68 1 93.94 100 LYS B C 1
ATOM 1708 O O . LYS B 1 100 ? -6.605 -22.438 -13.703 1 93.94 100 LYS B O 1
ATOM 1713 N N . THR B 1 101 ? -6.328 -20.453 -14.672 1 94.62 101 THR B N 1
ATOM 1714 C CA . THR B 1 101 ? -5.859 -19.828 -13.43 1 94.62 101 THR B CA 1
ATOM 1715 C C . THR B 1 101 ? -7.031 -19.562 -12.492 1 94.62 101 THR B C 1
ATOM 1717 O O . THR B 1 101 ? -8.047 -19 -12.906 1 94.62 101 THR B O 1
ATOM 1720 N N . GLN B 1 102 ? -6.871 -20 -11.273 1 94.69 102 GLN B N 1
ATOM 1721 C CA . GLN B 1 102 ? -7.852 -19.75 -10.227 1 94.69 102 GLN B CA 1
ATOM 1722 C C . GLN B 1 102 ? -7.223 -19 -9.047 1 94.69 102 GLN B C 1
ATOM 1724 O O . GLN B 1 102 ? -6.09 -19.297 -8.664 1 94.69 102 GLN B O 1
ATOM 1729 N N . ALA B 1 103 ? -8.008 -18 -8.555 1 96.06 103 ALA B N 1
ATOM 1730 C CA . ALA B 1 103 ? -7.516 -17.234 -7.406 1 96.06 103 ALA B CA 1
ATOM 1731 C C . ALA B 1 103 ? -8.641 -16.953 -6.418 1 96.06 103 ALA B C 1
ATOM 1733 O O . ALA B 1 103 ? -9.781 -16.688 -6.816 1 96.06 103 ALA B O 1
ATOM 1734 N N . GLU B 1 104 ? -8.312 -17.094 -5.168 1 95 104 GLU B N 1
ATOM 1735 C CA . GLU B 1 104 ? -9.266 -16.766 -4.109 1 95 104 GLU B CA 1
ATOM 1736 C C . GLU B 1 104 ? -8.57 -16.078 -2.934 1 95 104 GLU B C 1
ATOM 1738 O O . GLU B 1 104 ? -7.375 -16.281 -2.713 1 95 104 GLU B O 1
ATOM 1743 N N . ILE B 1 105 ? -9.273 -15.25 -2.326 1 94.75 105 ILE B N 1
ATOM 1744 C CA . ILE B 1 105 ? -8.789 -14.633 -1.095 1 94.75 105 ILE B CA 1
ATOM 1745 C C . ILE B 1 105 ? -9.688 -15.039 0.072 1 94.75 105 ILE B C 1
ATOM 1747 O O . ILE B 1 105 ? -10.891 -14.781 0.06 1 94.75 105 ILE B O 1
ATOM 1751 N N . VAL B 1 106 ? -9.086 -15.711 0.959 1 89.62 106 VAL B N 1
ATOM 1752 C CA . VAL B 1 106 ? -9.797 -16.156 2.152 1 89.62 106 VAL B CA 1
ATOM 1753 C C . VAL B 1 106 ? -9.094 -15.625 3.4 1 89.62 106 VAL B C 1
ATOM 1755 O O . VAL B 1 106 ? -7.914 -15.906 3.621 1 89.62 106 VAL B O 1
ATOM 1758 N N . ASP B 1 107 ? -9.789 -14.859 4.164 1 90.69 107 ASP B N 1
ATOM 1759 C CA . ASP B 1 107 ? -9.25 -14.305 5.398 1 90.69 107 ASP B CA 1
ATOM 1760 C C . ASP B 1 107 ? -7.926 -13.578 5.141 1 90.69 107 ASP B C 1
ATOM 1762 O O . ASP B 1 107 ? -6.949 -13.789 5.867 1 90.69 107 ASP B O 1
ATOM 1766 N N . GLY B 1 108 ? -7.879 -12.93 4.102 1 92.56 108 GLY B N 1
ATOM 1767 C CA . GLY B 1 108 ? -6.73 -12.094 3.789 1 92.56 108 GLY B CA 1
ATOM 1768 C C . GLY B 1 108 ? -5.594 -12.859 3.133 1 92.56 108 GLY B C 1
ATOM 1769 O O . GLY B 1 108 ? -4.551 -12.281 2.816 1 92.56 108 GLY B O 1
ATOM 1770 N N . LEU B 1 109 ? -5.855 -14.102 2.984 1 95 109 LEU B N 1
ATOM 1771 C CA . LEU B 1 109 ? -4.852 -14.922 2.314 1 95 109 LEU B CA 1
ATOM 1772 C C . LEU B 1 109 ? -5.27 -15.219 0.879 1 95 109 LEU B C 1
ATOM 1774 O O . LEU B 1 109 ? -6.293 -15.867 0.647 1 95 109 LEU B O 1
ATOM 1778 N N . MET B 1 110 ? -4.41 -14.82 -0.02 1 96.44 110 MET B N 1
ATOM 1779 C CA . MET B 1 110 ? -4.684 -15.109 -1.425 1 96.44 110 MET B CA 1
ATOM 1780 C C . MET B 1 110 ? -3.984 -16.391 -1.859 1 96.44 110 MET B C 1
ATOM 1782 O O . MET B 1 110 ? -2.795 -16.578 -1.596 1 96.44 110 MET B O 1
ATOM 1786 N N . VAL B 1 111 ? -4.734 -17.141 -2.479 1 95.5 111 VAL B N 1
ATOM 1787 C CA . VAL B 1 111 ? -4.18 -18.359 -3.062 1 95.5 111 VAL B CA 1
ATOM 1788 C C . VAL B 1 111 ? -4.418 -18.375 -4.57 1 95.5 111 VAL B C 1
ATOM 1790 O O . VAL B 1 111 ? -5.539 -18.141 -5.031 1 95.5 111 VAL B O 1
ATOM 1793 N N . VAL B 1 112 ? -3.371 -18.656 -5.293 1 96.06 112 VAL B N 1
ATOM 1794 C CA . VAL B 1 112 ? -3.465 -18.75 -6.746 1 96.06 112 VAL B CA 1
ATOM 1795 C C . VAL B 1 112 ? -2.961 -20.109 -7.223 1 96.06 112 VAL B C 1
ATOM 1797 O O . VAL B 1 112 ? -1.889 -20.547 -6.812 1 96.06 112 VAL B O 1
ATOM 1800 N N . GLU B 1 113 ? -3.764 -20.688 -8.07 1 95.75 113 GLU B N 1
ATOM 1801 C CA . GLU B 1 113 ? -3.361 -21.938 -8.695 1 95.75 113 GLU B CA 1
ATOM 1802 C C . GLU B 1 113 ? -3.553 -21.891 -10.211 1 95.75 113 GLU B C 1
ATOM 1804 O O . GLU B 1 113 ? -4.543 -21.344 -10.695 1 95.75 113 GLU B O 1
ATOM 1809 N N . ALA B 1 114 ? -2.561 -22.484 -10.867 1 96.12 114 ALA B N 1
ATOM 1810 C CA . ALA B 1 114 ? -2.639 -22.562 -12.32 1 96.12 114 ALA B CA 1
ATOM 1811 C C . ALA B 1 114 ? -1.727 -23.656 -12.867 1 96.12 114 ALA B C 1
ATOM 1813 O O . ALA B 1 114 ? -0.589 -23.812 -12.414 1 96.12 114 ALA B O 1
ATOM 1814 N N . PRO B 1 115 ? -2.287 -24.391 -13.75 1 96.19 115 PRO B N 1
ATOM 1815 C CA . PRO B 1 115 ? -1.41 -25.391 -14.367 1 96.19 115 PRO B CA 1
ATOM 1816 C C . PRO B 1 115 ? -0.307 -24.75 -15.219 1 96.19 115 PRO B C 1
ATOM 1818 O O . PRO B 1 115 ? -0.465 -23.625 -15.703 1 96.19 115 PRO B O 1
ATOM 1821 N N . LEU B 1 116 ? 0.802 -25.453 -15.219 1 94.88 116 LEU B N 1
ATOM 1822 C CA . LEU B 1 116 ? 1.894 -25.062 -16.109 1 94.88 116 LEU B CA 1
ATOM 1823 C C . LEU B 1 116 ? 1.88 -25.891 -17.391 1 94.88 116 LEU B C 1
ATOM 1825 O O . LEU B 1 116 ? 1.533 -27.062 -17.359 1 94.88 116 LEU B O 1
ATOM 1829 N N . PHE B 1 117 ? 2.145 -25.172 -18.547 1 85.12 117 PHE B N 1
ATOM 1830 C CA . PHE B 1 117 ? 2.188 -25.922 -19.797 1 85.12 117 PHE B CA 1
ATOM 1831 C C . PHE B 1 117 ? 3.467 -26.734 -19.906 1 85.12 117 PHE B C 1
ATOM 1833 O O . PHE B 1 117 ? 4.516 -26.328 -19.406 1 85.12 117 PHE B O 1
ATOM 1840 N N . LYS B 1 118 ? 3.428 -28.078 -20.109 1 69.19 118 LYS B N 1
ATOM 1841 C CA . LYS B 1 118 ? 4.535 -28.984 -20.406 1 69.19 118 LYS B CA 1
ATOM 1842 C C . LYS B 1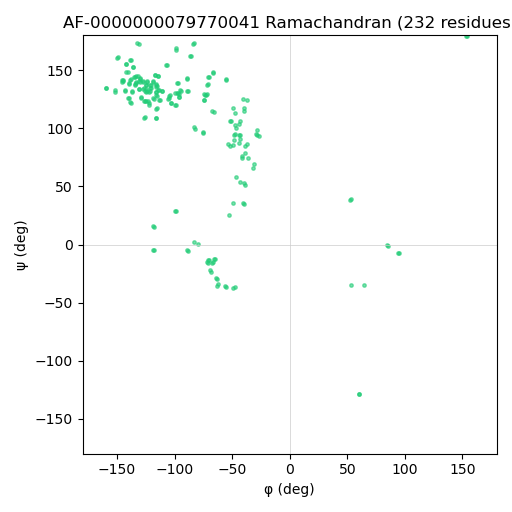 118 ? 5.152 -28.672 -21.766 1 69.19 118 LYS B C 1
ATOM 1844 O O . LYS B 1 118 ? 4.441 -28.344 -22.719 1 69.19 118 LYS B O 1
#

Solvent-accessible surface area (backbone atoms only — not comparable to full-atom values): 13634 Å² total; per-residue (Å²): 134,78,79,77,75,75,78,75,77,67,80,72,80,75,73,78,70,73,70,78,71,77,80,64,73,43,82,40,80,46,69,47,94,88,66,51,39,27,41,42,33,37,40,78,49,59,85,84,51,53,71,91,29,50,46,75,51,52,59,56,35,31,40,37,40,38,36,52,44,74,48,77,47,77,52,100,74,36,36,37,37,40,36,40,36,38,39,34,37,36,40,47,89,45,38,46,38,50,91,60,51,44,75,47,70,54,96,47,34,30,39,35,38,25,43,37,58,131,134,77,80,76,75,74,78,74,77,68,80,71,78,75,73,76,71,73,71,77,72,76,80,64,72,42,81,40,80,46,71,47,94,88,67,51,39,28,42,42,32,37,39,78,49,60,85,85,51,55,70,92,30,50,48,75,51,52,58,55,35,32,40,38,41,39,36,52,45,74,48,76,47,76,53,100,74,35,36,37,38,39,36,40,37,36,38,36,37,36,42,48,90,44,38,46,37,50,91,60,51,45,75,48,67,55,94,48,35,30,40,34,37,26,42,37,58,130

Organism: Taenia asiatica (NCBI:txid60517)

Nearest PDB structures (foldseek):
  2bol-assembly1_A  TM=8.021E-01  e=9.243E-11  Taenia saginata
  2bol-assembly1_B  TM=7.823E-01  e=3.147E-10  Taenia saginata
  7bzw-assembly1_1  TM=6.459E-01  e=1.168E-03  Arabidopsis thaliana
  5nms-assembly1_B  TM=6.743E-01  e=6.774E-03  Arabidopsis thaliana
  5nms-assembly1_C  TM=5.273E-01  e=1.217E-02  Arabidopsis thaliana

pLDDT: mean 80.34, std 23.91, range [30.62, 98.06]

Secondary structure (DSSP, 8-state):
----------------------SS-EEEEEE-TTS-EEEEEEEEPPTT--GGGEEEEEETTEEEEEEEEEEEEE-SS-EEEEEEEEEEEEE-SS-B-GGG-EEEEETTEEEEEEEBP-/----------------------SS-EEEEEE-TTS-EEEEEEEEPPTT--GGGEEEEEETTEEEEEEEEEEEEE-SS-EEEEEEEEEEEEE-SS-B-GGG-EEEEETTEEEEEEEBP-

Foldseek 3Di:
DDPPDPPPPDPPPPPPPVLPCVVDADWDWDADPVRWIKIKGKDFADPVFDPVQWDWFFDFQKIKIKGKDKDWDDDPVDIDIDIDIDMDMDGHPATWPRVAWDWDADPRMIIIMTTGDD/DDPPDPPPPDPPPPPPPPLPCVVDADWDWDADPVRWIKIKGKDFADPVFDPVQWDWFFDFQKIKIKGKDKDWDDDPVDIDIDIDIDMDMDGHPATWPRVAWDWDADPRMIIIMTTGDD

Radius of gyration: 26.46 Å; Cα contacts (8 Å, |Δi|>4): 458; chains: 2; bounding box: 100×73×42 Å

Sequence (236 aa):
MSPEKGLAIQPSEVQERQLAVKNKEGLEIVTAEDGSKKIHLELKVDPHFAPKDVKVWAKGNKVYVHGVTGKEEKTENASHSEHREFYKAFVTPEVVDASKTQAEIVDGLMVVEAPLFKMSPEKGLAIQPSEVQERQLAVKNKEGLEIVTAEDGSKKIHLELKVDPHFAPKDVKVWAKGNKVYVHGVTGKEEKTENASHSEHREFYKAFVTPEVVDASKTQAEIVDGLMVVEAPLFK